Protein AF-A0A2I4DD42-F1 (afdb_monomer)

Structure (mmCIF, N/CA/C/O backbone):
data_AF-A0A2I4DD42-F1
#
_entry.id   AF-A0A2I4DD42-F1
#
loop_
_atom_site.group_PDB
_atom_site.id
_atom_site.type_symbol
_atom_site.label_atom_id
_atom_site.label_alt_id
_atom_site.label_comp_id
_atom_site.label_asym_id
_atom_site.label_entity_id
_atom_site.label_seq_id
_atom_site.pdbx_PDB_ins_code
_atom_site.Cartn_x
_atom_site.Cartn_y
_atom_site.Cartn_z
_atom_site.occupancy
_atom_site.B_iso_or_equiv
_atom_site.auth_seq_id
_atom_site.auth_comp_id
_atom_site.auth_asym_id
_atom_site.auth_atom_id
_atom_site.pdbx_PDB_model_num
ATOM 1 N N . MET A 1 1 ? 3.987 14.603 31.892 1.00 34.50 1 MET A N 1
ATOM 2 C CA . MET A 1 1 ? 4.461 14.359 30.517 1.00 34.50 1 MET A CA 1
ATOM 3 C C . MET A 1 1 ? 4.322 12.870 30.258 1.00 34.50 1 MET A C 1
ATOM 5 O O . MET A 1 1 ? 4.973 12.094 30.944 1.00 34.50 1 MET A O 1
ATOM 9 N N . GLN A 1 2 ? 3.376 12.454 29.413 1.00 31.69 2 GLN A N 1
ATOM 10 C CA . GLN A 1 2 ? 3.319 11.061 28.961 1.00 31.69 2 GLN A CA 1
ATOM 11 C C . GLN A 1 2 ? 4.451 10.887 27.952 1.00 31.69 2 GLN A C 1
ATOM 13 O O . GLN A 1 2 ? 4.518 11.649 26.992 1.00 31.69 2 GLN A O 1
ATOM 18 N N . ALA A 1 3 ? 5.363 9.953 28.222 1.00 32.38 3 ALA A N 1
ATOM 19 C CA . ALA A 1 3 ? 6.407 9.578 27.280 1.00 32.38 3 ALA A CA 1
ATOM 20 C C . ALA A 1 3 ? 5.757 9.208 25.939 1.00 32.38 3 ALA A C 1
ATOM 22 O O . ALA A 1 3 ? 4.751 8.491 25.930 1.00 32.38 3 ALA A O 1
ATOM 23 N N . ALA A 1 4 ? 6.306 9.716 24.832 1.00 42.94 4 ALA A N 1
ATOM 24 C CA . ALA A 1 4 ? 5.913 9.284 23.500 1.00 42.94 4 ALA A CA 1
ATOM 25 C C . ALA A 1 4 ? 6.034 7.755 23.446 1.00 42.94 4 ALA A C 1
ATOM 27 O O . ALA A 1 4 ? 7.085 7.200 23.775 1.00 42.94 4 ALA A O 1
ATOM 28 N N . GLN A 1 5 ? 4.938 7.065 23.128 1.00 49.44 5 GLN A N 1
ATOM 29 C CA . GLN A 1 5 ? 4.997 5.621 22.942 1.00 49.44 5 GLN A CA 1
ATOM 30 C C . GLN A 1 5 ? 5.920 5.337 21.750 1.00 49.44 5 GLN A C 1
ATOM 32 O O . GLN A 1 5 ? 5.775 6.007 20.725 1.00 49.44 5 GLN A O 1
ATOM 37 N N . PRO A 1 6 ? 6.867 4.389 21.868 1.00 57.84 6 PRO A N 1
ATOM 38 C CA . PRO A 1 6 ? 7.714 4.018 20.745 1.00 57.84 6 PRO A CA 1
ATOM 39 C C . PRO A 1 6 ? 6.830 3.561 19.579 1.00 57.84 6 PRO A C 1
ATOM 41 O O . PRO A 1 6 ? 5.884 2.795 19.774 1.00 57.84 6 PRO A O 1
ATOM 44 N N . GLN A 1 7 ? 7.116 4.075 18.382 1.00 69.56 7 GLN A N 1
ATOM 45 C CA . GLN A 1 7 ? 6.409 3.702 17.161 1.00 69.56 7 GLN A CA 1
ATOM 46 C C . GLN A 1 7 ? 6.523 2.188 16.950 1.00 69.56 7 GLN A C 1
ATOM 48 O O . GLN A 1 7 ? 7.600 1.612 17.103 1.00 69.56 7 GLN A O 1
ATOM 53 N N . TYR A 1 8 ? 5.404 1.534 16.631 1.00 81.62 8 TYR A N 1
ATOM 54 C CA . TYR A 1 8 ? 5.385 0.092 16.413 1.00 81.62 8 TYR A CA 1
ATOM 55 C C . TYR A 1 8 ? 6.220 -0.266 15.179 1.00 81.62 8 TYR A C 1
ATOM 57 O O . TYR A 1 8 ? 5.888 0.128 14.060 1.00 81.62 8 TYR A O 1
ATOM 65 N N . ASP A 1 9 ? 7.287 -1.031 15.390 1.00 84.38 9 ASP A N 1
ATOM 66 C CA . ASP A 1 9 ? 8.130 -1.541 14.314 1.00 84.38 9 ASP A CA 1
ATOM 67 C C . ASP A 1 9 ? 7.584 -2.884 13.807 1.00 84.38 9 ASP A C 1
ATOM 69 O O . ASP A 1 9 ? 7.625 -3.902 14.507 1.00 84.38 9 ASP A O 1
ATOM 73 N N . PHE A 1 10 ? 7.058 -2.873 12.581 1.00 83.31 10 PHE A N 1
ATOM 74 C CA . PHE A 1 10 ? 6.518 -4.050 11.895 1.00 83.31 10 PHE A CA 1
ATOM 75 C C . PHE A 1 10 ? 7.605 -5.056 11.491 1.00 83.31 10 PHE A C 1
ATOM 77 O O . PHE A 1 10 ? 7.299 -6.237 11.309 1.00 83.31 10 PHE A O 1
ATOM 84 N N . PHE A 1 11 ? 8.854 -4.602 11.365 1.00 81.44 11 PHE A N 1
ATOM 85 C CA . PHE A 1 11 ? 9.976 -5.370 10.825 1.00 81.44 11 PHE A CA 1
ATOM 86 C C . PHE A 1 11 ? 10.975 -5.821 11.899 1.00 81.44 11 PHE A C 1
ATOM 88 O O . PHE A 1 11 ? 11.936 -6.519 11.576 1.00 81.44 11 PHE A O 1
ATOM 95 N N . SER A 1 12 ? 10.725 -5.494 13.172 1.00 83.94 12 SER A N 1
ATOM 96 C CA . SER A 1 12 ? 11.516 -5.985 14.304 1.00 83.94 12 SER A CA 1
ATOM 97 C C . SER A 1 12 ? 11.498 -7.515 14.381 1.00 83.94 12 SER A C 1
ATOM 99 O O . SER A 1 12 ? 10.511 -8.149 14.004 1.00 83.94 12 SER A O 1
ATOM 101 N N . GLU A 1 13 ? 12.552 -8.139 14.920 1.00 78.25 13 GLU A N 1
ATOM 102 C CA . GLU A 1 13 ? 12.634 -9.610 15.007 1.00 78.25 13 GLU A CA 1
ATOM 103 C C . GLU A 1 13 ? 11.436 -10.245 15.742 1.00 78.25 13 GLU A C 1
ATOM 105 O O . GLU A 1 13 ? 11.005 -11.346 15.394 1.00 78.25 13 GLU A O 1
ATOM 110 N N . GLU A 1 14 ? 10.858 -9.537 16.718 1.00 79.50 14 GLU A N 1
ATOM 111 C CA . GLU A 1 14 ? 9.694 -9.991 17.485 1.00 79.50 14 GLU A CA 1
ATOM 112 C C . GLU A 1 14 ? 8.386 -9.922 16.674 1.00 79.50 14 GLU A C 1
ATOM 114 O O . GLU A 1 14 ? 7.560 -10.840 16.728 1.00 79.50 14 GLU A O 1
ATOM 119 N N . ASN A 1 15 ? 8.185 -8.850 15.901 1.00 85.31 15 ASN A N 1
ATOM 120 C CA . ASN A 1 15 ? 6.941 -8.613 15.160 1.00 85.31 15 ASN A CA 1
ATOM 121 C C . ASN A 1 15 ? 6.960 -9.202 13.749 1.00 85.31 15 ASN A C 1
ATOM 123 O O . ASN A 1 15 ? 5.907 -9.531 13.197 1.00 85.31 15 ASN A O 1
ATOM 127 N N . HIS A 1 16 ? 8.146 -9.421 13.192 1.00 79.56 16 HIS A N 1
ATOM 128 C CA . HIS A 1 16 ? 8.354 -9.970 11.862 1.00 79.56 16 HIS A CA 1
ATOM 129 C C . HIS A 1 16 ? 7.647 -11.324 11.675 1.00 79.56 16 HIS A C 1
ATOM 131 O O . HIS A 1 16 ? 7.077 -11.587 10.617 1.00 79.56 16 HIS A O 1
ATOM 137 N N . GLY A 1 17 ? 7.589 -12.167 12.714 1.00 84.62 17 GLY A N 1
ATOM 138 C CA . GLY A 1 17 ? 6.852 -13.438 12.675 1.00 84.62 17 GLY A CA 1
ATOM 139 C C . GLY A 1 17 ? 5.324 -13.301 12.566 1.00 84.62 17 GLY A C 1
ATOM 140 O O . GLY A 1 17 ? 4.660 -14.248 12.149 1.00 84.62 17 GLY A O 1
ATOM 141 N N . LYS A 1 18 ? 4.758 -12.142 12.929 1.00 90.62 18 LYS A N 1
ATOM 142 C CA . LYS A 1 18 ? 3.311 -11.866 12.874 1.00 90.62 18 LYS A CA 1
ATOM 143 C C . LYS A 1 18 ? 2.888 -11.289 11.523 1.00 90.62 18 LYS A C 1
ATOM 145 O O . LYS A 1 18 ? 1.801 -11.610 11.043 1.00 90.62 18 LYS A O 1
ATOM 150 N N . TRP A 1 19 ? 3.734 -10.445 10.932 1.00 92.19 19 TRP A N 1
ATOM 151 C CA . TRP A 1 19 ? 3.393 -9.658 9.743 1.00 92.19 19 TRP A CA 1
ATOM 152 C C . TRP A 1 19 ? 3.942 -10.222 8.435 1.00 92.19 19 TRP A C 1
ATOM 154 O O . TRP A 1 19 ? 3.268 -10.107 7.412 1.00 92.19 19 TRP A O 1
ATOM 164 N N . ARG A 1 20 ? 5.117 -10.865 8.443 1.00 90.94 20 ARG A N 1
ATOM 165 C CA . ARG A 1 20 ? 5.734 -11.359 7.208 1.00 90.94 20 ARG A CA 1
ATOM 166 C C . ARG A 1 20 ? 4.885 -12.441 6.549 1.00 90.94 20 ARG A C 1
ATOM 168 O O . ARG A 1 20 ? 4.605 -13.486 7.135 1.00 90.94 20 ARG A O 1
ATOM 175 N N . GLY A 1 21 ? 4.535 -12.214 5.290 1.00 92.94 21 GLY A N 1
ATOM 176 C CA . GLY A 1 21 ? 3.699 -13.091 4.481 1.00 92.94 21 GLY A CA 1
ATOM 177 C C . GLY A 1 21 ? 2.231 -13.126 4.908 1.00 92.94 21 GLY A C 1
ATOM 178 O O . GLY A 1 21 ? 1.489 -13.983 4.420 1.00 92.94 21 GLY A O 1
ATOM 179 N N . LEU A 1 22 ? 1.791 -12.247 5.815 1.00 95.88 22 LEU A N 1
ATOM 180 C CA . LEU A 1 22 ? 0.403 -12.189 6.266 1.00 95.88 22 LEU A CA 1
ATOM 181 C C . LEU A 1 22 ? -0.538 -11.759 5.133 1.00 95.88 22 LEU A C 1
ATOM 183 O O . LEU A 1 22 ? -1.628 -12.322 4.981 1.00 95.88 22 LEU A O 1
ATOM 187 N N . LEU A 1 23 ? -0.122 -10.761 4.353 1.00 97.00 23 LEU A N 1
ATOM 188 C CA . LEU A 1 23 ? -0.904 -10.154 3.281 1.00 97.00 23 LEU A CA 1
ATOM 189 C C . LEU A 1 23 ? -0.670 -10.858 1.946 1.00 97.00 23 LEU A C 1
ATOM 191 O O . LEU A 1 23 ? -1.598 -10.914 1.142 1.00 97.00 23 LEU A O 1
ATOM 195 N N . VAL A 1 24 ? 0.504 -11.463 1.728 1.00 96.88 24 VAL A N 1
ATOM 196 C CA . VAL A 1 24 ? 0.893 -12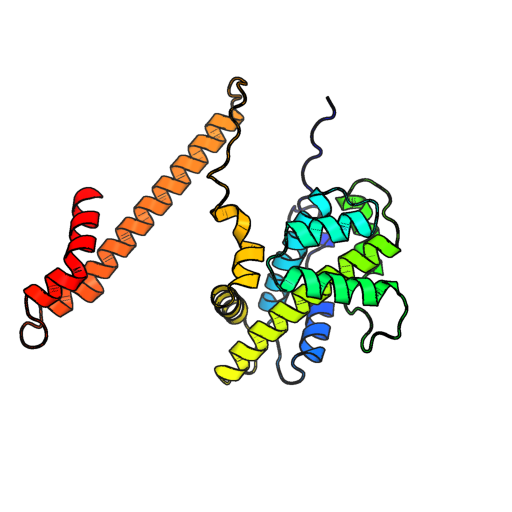.110 0.455 1.00 96.88 24 VAL A CA 1
ATOM 197 C C . VAL A 1 24 ? -0.199 -13.019 -0.151 1.00 96.88 24 VAL A C 1
ATOM 199 O O . VAL A 1 24 ? -0.555 -12.797 -1.310 1.00 96.88 24 VAL A O 1
ATOM 202 N N . PRO A 1 25 ? -0.825 -13.970 0.580 1.00 96.62 25 PRO A N 1
ATOM 203 C CA . PRO A 1 25 ? -1.880 -14.820 0.009 1.00 96.62 25 PRO A CA 1
ATOM 204 C C . PRO A 1 25 ? -3.133 -14.047 -0.425 1.00 96.62 25 PRO A C 1
ATOM 206 O O . PRO A 1 25 ? -3.899 -14.499 -1.274 1.00 96.62 25 PRO A O 1
ATOM 209 N N . SER A 1 26 ? -3.382 -12.897 0.196 1.00 96.81 26 SER A N 1
ATOM 210 C CA . SER A 1 26 ? -4.520 -12.032 -0.113 1.00 96.81 26 SER A CA 1
ATOM 211 C C . SER A 1 26 ? -4.194 -11.100 -1.275 1.00 96.81 26 SER A C 1
ATOM 213 O O . SER A 1 26 ? -5.030 -10.930 -2.156 1.00 96.81 26 SER A O 1
ATOM 215 N N . LEU A 1 27 ? -2.962 -10.589 -1.344 1.00 97.44 27 LEU A N 1
ATOM 216 C CA . LEU A 1 27 ? -2.451 -9.820 -2.480 1.00 97.44 27 LEU A CA 1
ATOM 217 C C . LEU A 1 27 ? -2.486 -10.638 -3.776 1.00 97.44 27 LEU A C 1
ATOM 219 O O . LEU A 1 27 ? -2.866 -10.118 -4.820 1.00 97.44 27 LEU A O 1
ATOM 223 N N . GLU A 1 28 ? -2.201 -11.940 -3.713 1.00 96.44 28 GLU A N 1
ATOM 224 C CA . GLU A 1 28 ? -2.358 -12.837 -4.864 1.00 96.44 28 GLU A CA 1
ATOM 225 C C . GLU A 1 28 ? -3.826 -12.955 -5.316 1.00 96.44 28 GLU A C 1
ATOM 227 O O . GLU A 1 28 ? -4.127 -12.968 -6.513 1.00 96.44 28 GLU A O 1
ATOM 232 N N . LYS A 1 29 ? -4.784 -12.977 -4.379 1.00 95.50 29 LYS A N 1
ATOM 233 C CA . LYS A 1 29 ? -6.216 -12.932 -4.723 1.00 95.50 29 LYS A CA 1
ATOM 234 C C . LYS A 1 29 ? -6.600 -11.596 -5.347 1.00 95.50 29 LYS A C 1
ATOM 236 O O . LYS A 1 29 ? -7.337 -11.598 -6.329 1.00 95.50 29 LYS A O 1
ATOM 241 N N . VAL A 1 30 ? -6.113 -10.480 -4.802 1.00 95.81 30 VAL A N 1
ATOM 242 C CA . VAL A 1 30 ? -6.357 -9.137 -5.351 1.00 95.81 30 VAL A CA 1
ATOM 243 C C . VAL A 1 30 ? -5.800 -9.044 -6.772 1.00 95.81 30 VAL A C 1
ATOM 245 O O . VAL A 1 30 ? -6.518 -8.612 -7.672 1.00 95.81 30 VAL A O 1
ATOM 248 N N . LEU A 1 31 ? -4.587 -9.551 -7.013 1.00 95.81 31 LEU A N 1
ATOM 249 C CA . LEU A 1 31 ? -3.991 -9.618 -8.347 1.00 95.81 31 LEU A CA 1
ATOM 250 C C . LEU A 1 31 ? -4.891 -10.375 -9.324 1.00 95.81 31 LEU A C 1
ATOM 252 O O . LEU A 1 31 ? -5.179 -9.873 -10.406 1.00 95.81 31 LEU A O 1
ATOM 256 N N . ASN A 1 32 ? -5.389 -11.547 -8.932 1.00 94.25 32 ASN A N 1
ATOM 257 C CA . ASN A 1 32 ? -6.287 -12.333 -9.776 1.00 94.25 32 ASN A CA 1
ATOM 258 C C . ASN A 1 32 ? -7.612 -11.611 -10.082 1.00 94.25 32 ASN A C 1
ATOM 260 O O . ASN A 1 32 ? -8.206 -11.854 -11.131 1.00 94.25 32 ASN A O 1
ATOM 264 N N . GLN A 1 33 ? -8.076 -10.711 -9.207 1.00 92.56 33 GLN A N 1
ATOM 265 C CA . GLN A 1 33 ? -9.266 -9.893 -9.463 1.00 92.56 33 GLN A CA 1
ATOM 266 C C . GLN A 1 33 ? -9.002 -8.782 -10.489 1.00 92.56 33 GLN A C 1
ATOM 268 O O . GLN A 1 33 ? -9.863 -8.525 -11.332 1.00 92.56 33 GLN A O 1
ATOM 273 N N . VAL A 1 34 ? -7.835 -8.128 -10.440 1.00 93.81 34 VAL A N 1
ATOM 274 C CA . VAL A 1 34 ? -7.496 -7.017 -11.354 1.00 93.81 34 VAL A CA 1
ATOM 275 C C . VAL A 1 34 ? -6.899 -7.498 -12.682 1.00 93.81 34 VAL A C 1
ATOM 277 O O . VAL A 1 34 ? -7.186 -6.943 -13.745 1.00 93.81 34 VAL A O 1
ATOM 280 N N . HIS A 1 35 ? -6.116 -8.576 -12.652 1.00 93.88 35 HIS A N 1
ATOM 281 C CA . HIS A 1 35 ? -5.404 -9.141 -13.793 1.00 93.88 35 HIS A CA 1
ATOM 282 C C . HIS A 1 35 ? -5.391 -10.684 -13.7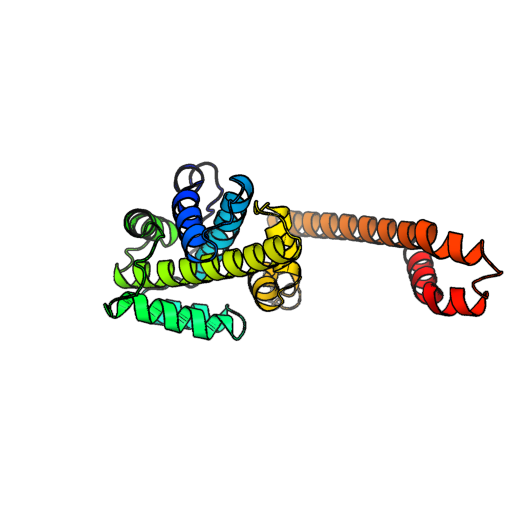63 1.00 93.88 35 HIS A C 1
ATOM 284 O O . HIS A 1 35 ? -4.355 -11.281 -13.483 1.00 93.88 35 HIS A O 1
ATOM 290 N N . PRO A 1 36 ? -6.482 -11.357 -14.187 1.00 92.88 36 PRO A N 1
ATOM 291 C CA . PRO A 1 36 ? -6.618 -12.822 -14.102 1.00 92.88 36 PRO A CA 1
ATOM 292 C C . PRO A 1 36 ? -5.570 -13.653 -14.866 1.00 92.88 36 PRO A C 1
ATOM 294 O O . PRO A 1 36 ? -5.425 -14.844 -14.623 1.00 92.88 36 PRO A O 1
ATOM 297 N N . ASN A 1 37 ? -4.880 -13.040 -15.833 1.00 91.75 37 ASN A N 1
ATOM 298 C CA . ASN A 1 37 ? -3.916 -13.710 -16.715 1.00 91.75 37 ASN A CA 1
ATOM 299 C C . ASN A 1 37 ? -2.455 -13.401 -16.360 1.00 91.75 37 ASN A C 1
ATOM 301 O O . ASN A 1 37 ? -1.564 -13.818 -17.095 1.00 91.75 37 ASN A O 1
ATOM 305 N N . LEU A 1 38 ? -2.214 -12.610 -15.312 1.00 93.50 38 LEU A N 1
ATOM 306 C CA . LEU A 1 38 ? -0.867 -12.306 -14.844 1.00 93.50 38 LEU A CA 1
ATOM 307 C C . LEU A 1 38 ? -0.557 -13.145 -13.615 1.00 93.50 38 LEU A C 1
ATOM 309 O O . LEU A 1 38 ? -1.433 -13.414 -12.796 1.00 93.50 38 LEU A O 1
ATOM 313 N N . LYS A 1 39 ? 0.707 -13.522 -13.479 1.00 94.19 39 LYS A N 1
ATOM 314 C CA . LYS A 1 39 ? 1.247 -14.065 -12.235 1.00 94.19 39 LYS A CA 1
ATOM 315 C C . LYS A 1 39 ? 2.166 -13.029 -11.606 1.00 94.19 39 LYS A C 1
ATOM 317 O O . LYS A 1 39 ? 2.560 -12.066 -12.257 1.00 94.19 39 LYS A O 1
ATOM 322 N N . SER A 1 40 ? 2.495 -13.210 -10.336 1.00 94.50 40 SER A N 1
ATOM 323 C CA . SER A 1 40 ? 3.444 -12.353 -9.632 1.00 94.50 40 SER A CA 1
ATOM 324 C C . SER A 1 40 ? 4.493 -13.201 -8.939 1.00 94.50 40 SER A C 1
ATOM 326 O O . SER A 1 40 ? 4.203 -14.298 -8.457 1.00 94.50 40 SER A O 1
ATOM 328 N N . GLN A 1 41 ? 5.720 -12.697 -8.910 1.00 95.31 41 GLN A N 1
ATOM 329 C CA . GLN A 1 41 ? 6.783 -13.293 -8.121 1.00 95.31 41 GLN A CA 1
ATOM 330 C C . GLN A 1 41 ? 6.507 -13.090 -6.630 1.00 95.31 41 GLN A C 1
ATOM 332 O O . GLN A 1 41 ? 5.972 -12.068 -6.203 1.00 95.31 41 GLN A O 1
ATOM 337 N N . GLN A 1 42 ? 6.927 -14.052 -5.810 1.00 95.19 42 GLN A N 1
ATOM 338 C CA . GLN A 1 42 ? 6.726 -13.965 -4.365 1.00 95.19 42 GLN A CA 1
ATOM 339 C C . GLN A 1 42 ? 7.398 -12.723 -3.760 1.00 95.19 42 GLN A C 1
ATOM 341 O O . GLN A 1 42 ? 6.800 -12.060 -2.919 1.00 95.19 42 GLN A O 1
ATOM 346 N N . GLU A 1 43 ? 8.600 -12.377 -4.228 1.00 95.88 43 GLU A N 1
ATOM 347 C CA . GLU A 1 43 ? 9.322 -11.169 -3.809 1.00 95.88 43 GLU A CA 1
ATOM 348 C C . GLU A 1 43 ? 8.547 -9.884 -4.147 1.00 95.88 43 GLU A C 1
ATOM 350 O O . GLU A 1 43 ? 8.527 -8.941 -3.363 1.00 95.88 43 GLU A O 1
ATOM 355 N N . ALA A 1 44 ? 7.852 -9.857 -5.286 1.00 96.50 44 ALA A N 1
ATOM 356 C CA . ALA A 1 44 ? 7.048 -8.714 -5.705 1.00 96.50 44 ALA A CA 1
ATOM 357 C C . ALA A 1 44 ? 5.849 -8.502 -4.764 1.00 96.50 44 ALA A C 1
ATOM 359 O O . ALA A 1 44 ? 5.571 -7.380 -4.348 1.00 96.50 44 ALA A O 1
ATOM 360 N N . LEU A 1 45 ? 5.169 -9.585 -4.367 1.00 97.56 45 LEU A N 1
ATOM 361 C CA . LEU A 1 45 ? 4.073 -9.514 -3.394 1.00 97.56 45 LEU A CA 1
ATOM 362 C C . LEU A 1 45 ? 4.562 -9.166 -1.981 1.00 97.56 45 LEU A C 1
ATOM 364 O O . LEU A 1 45 ? 3.854 -8.468 -1.262 1.00 97.56 45 LEU A O 1
ATOM 368 N N . GLN A 1 46 ? 5.753 -9.627 -1.588 1.00 96.56 46 GLN A N 1
ATOM 369 C CA . GLN A 1 46 ? 6.384 -9.237 -0.320 1.00 96.56 46 GLN A CA 1
ATOM 370 C C . GLN A 1 46 ? 6.725 -7.746 -0.301 1.00 96.56 46 GLN A C 1
ATOM 372 O O . GLN A 1 46 ? 6.453 -7.074 0.684 1.00 96.56 46 GLN A O 1
ATOM 377 N N . TYR A 1 47 ? 7.228 -7.207 -1.410 1.00 96.38 47 TYR A N 1
ATOM 378 C CA . TYR A 1 47 ? 7.482 -5.775 -1.522 1.00 96.38 47 TYR A CA 1
ATOM 379 C C . TYR A 1 47 ? 6.194 -4.941 -1.403 1.00 96.38 47 TYR A C 1
ATOM 381 O O . TYR A 1 47 ? 6.172 -3.935 -0.703 1.00 96.38 47 TYR A O 1
ATOM 389 N N . ILE A 1 48 ? 5.085 -5.381 -2.012 1.00 97.44 48 ILE A N 1
ATOM 390 C CA . ILE A 1 48 ? 3.784 -4.716 -1.811 1.00 97.44 48 ILE A CA 1
ATOM 391 C C . ILE A 1 48 ? 3.341 -4.827 -0.350 1.00 97.44 48 ILE A C 1
ATOM 393 O O . ILE A 1 48 ? 2.841 -3.857 0.205 1.00 97.44 48 ILE A O 1
ATOM 397 N N . GLU A 1 49 ? 3.525 -5.980 0.294 1.00 96.81 49 GLU A N 1
ATOM 398 C CA . GLU A 1 49 ? 3.226 -6.132 1.720 1.00 96.81 49 GLU A CA 1
ATOM 399 C C . GLU A 1 49 ? 4.001 -5.119 2.575 1.00 96.81 49 GLU A C 1
ATOM 401 O O . GLU A 1 49 ? 3.384 -4.470 3.415 1.00 96.81 49 GLU A O 1
ATOM 406 N N . GLU A 1 50 ? 5.295 -4.914 2.323 1.00 95.06 50 GLU A N 1
ATOM 407 C CA . GLU A 1 50 ? 6.109 -3.903 3.015 1.00 95.06 50 GLU A CA 1
ATOM 408 C C . GLU A 1 50 ? 5.511 -2.492 2.873 1.00 95.06 50 GLU A C 1
ATOM 410 O O . GLU A 1 50 ? 5.299 -1.813 3.880 1.00 95.06 50 GLU A O 1
ATOM 415 N N . LEU A 1 51 ? 5.142 -2.088 1.651 1.00 95.31 51 LEU A N 1
ATOM 416 C CA . LEU A 1 51 ? 4.506 -0.790 1.382 1.00 95.31 51 LEU A CA 1
ATOM 417 C C . LEU A 1 51 ? 3.165 -0.644 2.118 1.00 95.31 51 LEU A C 1
ATOM 419 O O . LEU A 1 51 ? 2.879 0.381 2.736 1.00 95.31 51 LEU A O 1
ATOM 423 N N . ILE A 1 52 ? 2.329 -1.682 2.096 1.00 97.19 52 ILE A N 1
ATOM 424 C CA . ILE A 1 52 ? 1.012 -1.657 2.743 1.00 97.19 52 ILE A CA 1
ATOM 425 C C . ILE A 1 52 ? 1.134 -1.640 4.275 1.00 97.19 52 ILE A C 1
ATOM 427 O O . ILE A 1 52 ? 0.316 -1.009 4.947 1.00 97.19 52 ILE A O 1
ATOM 431 N N . LEU A 1 53 ? 2.158 -2.278 4.846 1.00 94.62 53 LEU A N 1
ATOM 432 C CA . LEU A 1 53 ? 2.449 -2.195 6.280 1.00 94.62 53 LEU A CA 1
ATOM 433 C C . LEU A 1 53 ? 2.999 -0.823 6.680 1.00 94.62 53 LEU A C 1
ATOM 435 O O . LEU A 1 53 ? 2.606 -0.301 7.724 1.00 94.62 53 LEU A O 1
ATOM 439 N N . GLN A 1 54 ? 3.828 -0.197 5.841 1.00 92.31 54 GLN A N 1
ATOM 440 C CA . GLN A 1 54 ? 4.242 1.195 6.034 1.00 92.31 54 GLN A CA 1
ATOM 441 C C . GLN A 1 54 ? 3.023 2.125 6.033 1.00 92.31 54 GLN A C 1
ATOM 443 O O . GLN A 1 54 ? 2.862 2.930 6.948 1.00 92.31 54 GLN A O 1
ATOM 448 N N . LEU A 1 55 ? 2.098 1.942 5.088 1.00 94.50 55 LEU A N 1
ATOM 449 C CA . LEU A 1 55 ? 0.848 2.695 5.059 1.00 94.50 55 LEU A CA 1
ATOM 450 C C . LEU A 1 55 ? 0.006 2.481 6.325 1.00 94.50 55 LEU A C 1
ATOM 452 O O . LEU A 1 55 ? -0.535 3.433 6.890 1.00 94.50 55 LEU A O 1
ATOM 456 N N . LEU A 1 56 ? -0.095 1.236 6.799 1.00 95.12 56 LEU A N 1
ATOM 457 C CA . LEU A 1 56 ? -0.778 0.929 8.052 1.00 95.12 56 LEU A CA 1
ATOM 458 C C . LEU A 1 56 ? -0.126 1.653 9.241 1.00 95.12 56 LEU A C 1
ATOM 460 O O . LEU A 1 56 ? -0.844 2.197 10.080 1.00 95.12 56 LEU A O 1
ATOM 464 N N . SER A 1 57 ? 1.207 1.704 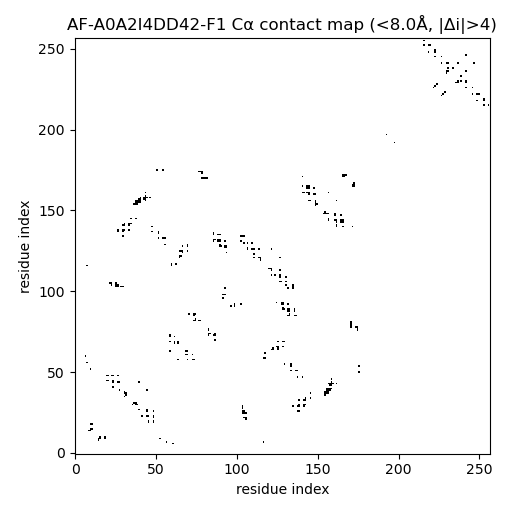9.294 1.00 91.50 57 SER A N 1
ATOM 465 C CA . SER A 1 57 ? 1.954 2.487 10.287 1.00 91.50 57 SER A CA 1
ATOM 466 C C . SER A 1 57 ? 1.524 3.957 10.263 1.00 91.50 57 SER A C 1
ATOM 468 O O . SER A 1 57 ? 1.103 4.494 11.291 1.00 91.50 57 SER A O 1
ATOM 470 N N . THR A 1 58 ? 1.504 4.576 9.079 1.00 90.19 58 THR A N 1
ATOM 471 C CA . THR A 1 58 ? 1.088 5.974 8.875 1.00 90.19 58 THR A CA 1
ATOM 472 C C . THR A 1 58 ? -0.345 6.239 9.336 1.00 90.19 58 THR A C 1
ATOM 474 O O . THR A 1 58 ? -0.622 7.287 9.930 1.00 90.19 58 THR A O 1
ATOM 477 N N . LEU A 1 59 ? -1.273 5.304 9.106 1.00 93.25 59 LEU A N 1
ATOM 478 C CA . LEU A 1 59 ? -2.649 5.414 9.602 1.00 93.25 59 LEU A CA 1
ATOM 479 C C . LEU A 1 59 ? -2.718 5.274 11.132 1.00 93.25 59 LEU A C 1
ATOM 481 O O . LEU A 1 59 ? -3.438 6.026 11.789 1.00 93.25 59 LEU A O 1
ATOM 485 N N . CYS A 1 60 ? -1.951 4.348 11.712 1.00 92.94 60 CYS A N 1
ATOM 486 C CA . CYS A 1 60 ? -1.932 4.082 13.152 1.00 92.94 60 CYS A CA 1
ATOM 487 C C . CYS A 1 60 ? -1.294 5.207 13.981 1.00 92.94 60 CYS A C 1
ATOM 489 O O . CYS A 1 60 ? -1.698 5.408 15.127 1.00 92.94 60 CYS A O 1
ATOM 491 N N . GLN A 1 61 ? -0.357 5.975 13.415 1.00 89.00 61 GLN A N 1
ATOM 492 C CA . GLN A 1 61 ? 0.260 7.133 14.084 1.00 89.00 61 GLN A CA 1
ATOM 493 C C . GLN A 1 61 ? -0.770 8.170 14.563 1.00 89.00 61 GLN A C 1
ATOM 495 O O . GLN A 1 61 ? -0.563 8.814 15.588 1.00 89.00 61 GLN A O 1
ATOM 500 N N . ALA A 1 62 ? -1.907 8.300 13.870 1.00 88.38 62 ALA A N 1
ATOM 501 C CA . ALA A 1 62 ? -2.989 9.204 14.263 1.00 88.38 62 ALA A CA 1
ATOM 502 C C . ALA A 1 62 ? -3.818 8.700 15.462 1.00 88.38 62 ALA A C 1
ATOM 504 O O . ALA A 1 62 ? -4.737 9.387 15.900 1.00 88.38 62 ALA A O 1
ATOM 505 N N . GLN A 1 63 ? -3.518 7.503 15.980 1.00 91.38 63 GLN A N 1
ATOM 506 C CA . GLN A 1 63 ? -4.268 6.819 17.036 1.00 91.38 63 GLN A CA 1
ATOM 507 C C . GLN A 1 63 ? -5.797 6.825 16.799 1.00 91.38 63 GLN A C 1
ATOM 509 O O . GLN A 1 63 ? -6.550 7.273 17.671 1.00 91.38 63 GLN A O 1
ATOM 514 N N . PRO A 1 64 ? -6.276 6.303 15.652 1.00 93.44 64 PRO A N 1
ATOM 515 C CA . PRO A 1 64 ? -7.685 6.382 15.281 1.00 93.44 64 PRO A CA 1
ATOM 516 C C . PRO A 1 64 ? -8.587 5.552 16.204 1.00 93.44 64 PRO A C 1
ATOM 518 O O . PRO A 1 64 ? -8.425 4.338 16.341 1.00 93.44 64 PRO A O 1
ATOM 521 N N . ARG A 1 65 ? -9.603 6.186 16.799 1.00 93.81 65 ARG A N 1
ATOM 522 C CA . ARG A 1 65 ? -10.584 5.512 17.669 1.00 93.81 65 ARG A CA 1
ATOM 523 C C . ARG A 1 65 ? -11.925 5.283 16.989 1.00 93.81 65 ARG A C 1
ATOM 525 O O . ARG A 1 65 ? -12.686 4.415 17.413 1.00 93.81 65 ARG A O 1
ATOM 532 N N . THR A 1 66 ? -12.214 6.054 15.951 1.00 96.62 66 THR A N 1
ATOM 533 C CA . THR A 1 66 ? -13.462 6.026 15.194 1.00 96.62 66 THR A CA 1
ATOM 534 C C . THR A 1 66 ? -13.189 5.909 13.697 1.00 96.62 66 THR A C 1
ATOM 536 O O . THR A 1 66 ? -12.071 6.123 13.235 1.00 96.62 66 THR A O 1
ATOM 539 N N . VAL A 1 67 ? -14.223 5.567 12.922 1.00 96.81 67 VAL A N 1
ATOM 540 C CA . VAL A 1 67 ? -14.130 5.541 11.451 1.00 96.81 67 VAL A CA 1
ATOM 541 C C . VAL A 1 67 ? -13.786 6.931 10.911 1.00 96.81 67 VAL A C 1
ATOM 543 O O . VAL A 1 67 ? -12.962 7.035 10.009 1.00 96.81 67 VAL A O 1
ATOM 546 N N . GLN A 1 68 ? -14.345 7.983 11.518 1.00 96.44 68 GLN A N 1
ATOM 547 C CA . GLN A 1 68 ? -14.066 9.365 11.133 1.00 96.44 68 GLN A CA 1
ATOM 548 C C . GLN A 1 68 ? -12.589 9.722 11.326 1.00 96.44 68 GLN A C 1
ATOM 550 O O . GLN A 1 68 ? -12.009 10.349 10.4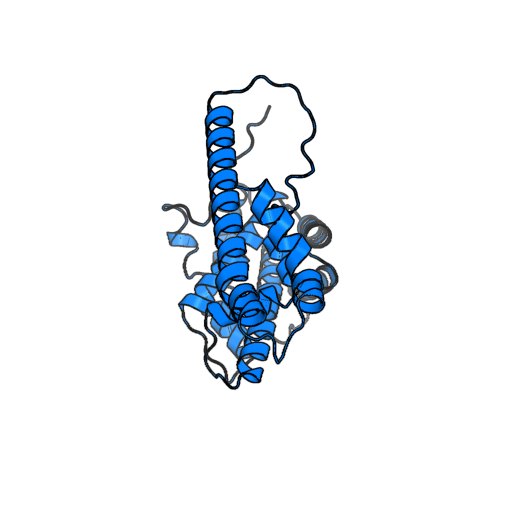52 1.00 96.44 68 GLN A O 1
ATOM 555 N N . ASP A 1 69 ? -11.951 9.266 12.410 1.00 95.94 69 ASP A N 1
ATOM 556 C CA . ASP A 1 69 ? -10.522 9.533 12.630 1.00 95.94 69 ASP A CA 1
ATOM 557 C C . ASP A 1 69 ? -9.656 8.926 11.512 1.00 95.94 69 ASP A C 1
ATOM 559 O O . ASP A 1 69 ? -8.666 9.524 11.088 1.00 95.94 69 ASP A O 1
ATOM 563 N N . VAL A 1 70 ? -10.031 7.738 11.016 1.00 96.81 70 VAL A N 1
ATOM 564 C CA . VAL A 1 70 ? -9.341 7.100 9.884 1.00 96.81 70 VAL A CA 1
ATOM 565 C C . VAL A 1 70 ? -9.616 7.862 8.590 1.00 96.81 70 VAL A C 1
ATOM 567 O O . VAL A 1 70 ? -8.685 8.098 7.828 1.00 96.81 70 VAL A O 1
ATOM 570 N N . GLU A 1 71 ? -10.864 8.258 8.337 1.00 96.06 71 GLU A N 1
ATOM 571 C CA . GLU A 1 71 ? -11.247 9.058 7.167 1.00 96.06 71 GLU A CA 1
ATOM 572 C C . GLU A 1 71 ? -10.480 10.385 7.112 1.00 96.06 71 GLU A C 1
ATOM 574 O O . GLU A 1 71 ? -9.836 10.680 6.106 1.00 96.06 71 GLU A O 1
ATOM 579 N N . ASP A 1 72 ? -10.450 11.124 8.221 1.00 95.56 72 ASP A N 1
ATOM 580 C CA . ASP A 1 72 ? -9.718 12.383 8.356 1.00 95.56 72 ASP A CA 1
ATOM 581 C C . ASP A 1 72 ? -8.212 12.180 8.137 1.00 95.56 72 ASP A C 1
ATOM 583 O O . ASP A 1 72 ? -7.542 13.024 7.533 1.00 95.56 72 ASP A O 1
ATOM 587 N N . ARG A 1 73 ? -7.651 11.063 8.626 1.00 94.88 73 ARG A N 1
ATOM 588 C CA . ARG A 1 73 ? -6.239 10.727 8.406 1.00 94.88 73 ARG A CA 1
ATOM 589 C C . ARG A 1 73 ? -5.965 10.424 6.938 1.00 94.88 73 ARG A C 1
ATOM 591 O O . ARG A 1 73 ? -4.993 10.959 6.408 1.00 94.88 73 ARG A O 1
ATOM 598 N N . VAL A 1 74 ? -6.806 9.625 6.281 1.00 95.44 74 VAL A N 1
ATOM 599 C CA . VAL A 1 74 ? -6.697 9.332 4.841 1.00 95.44 74 VAL A CA 1
ATOM 600 C C . VAL A 1 74 ? -6.767 10.629 4.042 1.00 95.44 74 VAL A C 1
ATOM 602 O O . VAL A 1 74 ? -5.866 10.902 3.260 1.00 95.44 74 VAL A O 1
ATOM 605 N N . GLN A 1 75 ? -7.752 11.487 4.311 1.00 93.94 75 GLN A N 1
ATOM 606 C CA . GLN A 1 75 ? -7.921 12.757 3.605 1.00 93.94 75 GLN A CA 1
ATOM 607 C C . GLN A 1 75 ? -6.714 13.702 3.743 1.00 93.94 75 GLN A C 1
ATOM 609 O O . GLN A 1 75 ? -6.448 14.493 2.843 1.00 93.94 75 GLN A O 1
ATOM 614 N N . LYS A 1 76 ? -5.989 13.643 4.867 1.00 91.94 76 LYS A N 1
ATOM 615 C CA . LYS A 1 76 ? -4.804 14.484 5.112 1.00 91.94 76 LYS A CA 1
ATOM 616 C C . LYS A 1 76 ? -3.500 13.915 4.558 1.00 91.94 76 LYS A C 1
ATOM 618 O O . LYS A 1 76 ? -2.590 14.694 4.315 1.00 91.94 76 LYS A O 1
ATOM 623 N N . SER A 1 77 ? -3.381 12.593 4.442 1.00 89.25 77 SER A N 1
ATOM 624 C CA . SER A 1 77 ? -2.116 11.925 4.081 1.00 89.25 77 SER A CA 1
ATOM 625 C C . SER A 1 77 ? -2.089 11.395 2.650 1.00 89.25 77 SER A C 1
ATOM 627 O O . SER A 1 77 ? -1.018 11.208 2.080 1.00 89.25 77 SER A O 1
ATOM 629 N N . PHE A 1 78 ? -3.254 11.138 2.054 1.00 93.12 78 PHE A N 1
ATOM 630 C CA . PHE A 1 78 ? -3.335 10.542 0.729 1.00 93.12 78 PHE A CA 1
ATOM 631 C C . PHE A 1 78 ? -3.437 11.665 -0.310 1.00 93.12 78 PHE A C 1
ATOM 633 O O . PHE A 1 78 ? -4.248 12.579 -0.143 1.00 93.12 78 PHE A O 1
ATOM 640 N N . PRO A 1 79 ? -2.653 11.612 -1.397 1.00 92.25 79 PRO A N 1
ATOM 641 C CA . PRO A 1 79 ? -2.725 12.621 -2.443 1.00 92.25 79 PRO A CA 1
ATOM 642 C C . PRO A 1 79 ? -4.056 12.571 -3.206 1.00 92.25 79 PRO A C 1
ATOM 644 O O . PRO A 1 79 ? -4.756 11.558 -3.264 1.00 92.25 79 PRO A O 1
ATOM 647 N N . HIS A 1 80 ? -4.418 13.681 -3.846 1.00 87.69 80 HIS A N 1
ATOM 648 C CA . HIS A 1 80 ? -5.582 13.706 -4.727 1.00 87.69 80 HIS A CA 1
ATOM 649 C C . HIS A 1 80 ? -5.256 13.016 -6.069 1.00 87.69 80 HIS A C 1
ATOM 651 O O . HIS A 1 80 ? -4.210 13.317 -6.643 1.00 87.69 80 HIS A O 1
ATOM 657 N N . PRO A 1 81 ? -6.124 12.149 -6.637 1.00 94.25 81 PRO A N 1
ATOM 658 C CA . PRO A 1 81 ? -7.482 11.810 -6.209 1.00 94.25 81 PRO A CA 1
ATOM 659 C C . PRO A 1 81 ? -7.618 10.545 -5.360 1.00 94.25 81 PRO A C 1
ATOM 661 O O . PRO A 1 81 ? -8.750 10.150 -5.074 1.00 94.25 81 PRO A O 1
ATOM 664 N N . ILE A 1 82 ? -6.517 9.880 -5.002 1.00 94.19 82 ILE A N 1
ATOM 665 C CA . ILE A 1 82 ? -6.575 8.561 -4.366 1.00 94.19 82 ILE A CA 1
ATOM 666 C C . ILE A 1 82 ? -7.261 8.614 -2.992 1.00 94.19 82 ILE A C 1
ATOM 668 O O . ILE A 1 82 ? -7.977 7.677 -2.639 1.00 94.19 82 ILE A O 1
ATOM 672 N N . ASP A 1 83 ? -7.161 9.751 -2.296 1.00 93.56 83 ASP A N 1
ATOM 673 C CA . ASP A 1 83 ? -7.883 10.076 -1.062 1.00 93.56 83 ASP A CA 1
ATOM 674 C C . ASP A 1 83 ? -9.393 9.788 -1.154 1.00 93.56 83 ASP A C 1
ATOM 676 O O . ASP A 1 83 ? -9.943 8.985 -0.395 1.00 93.56 83 ASP A O 1
ATOM 680 N N . LYS A 1 84 ? -10.075 10.392 -2.134 1.00 95.06 84 LYS A N 1
ATOM 681 C CA . LYS A 1 84 ? -11.538 10.311 -2.260 1.00 95.06 84 LYS A CA 1
ATOM 682 C C . LYS A 1 84 ? -12.002 8.912 -2.622 1.00 95.06 84 LYS A C 1
ATOM 684 O O . LYS A 1 84 ? -13.065 8.478 -2.179 1.00 95.06 84 LYS A O 1
ATOM 689 N N . TRP A 1 85 ? -11.232 8.223 -3.458 1.00 94.94 85 TRP A N 1
ATOM 690 C CA . TRP A 1 85 ? -11.596 6.892 -3.927 1.00 94.94 85 TRP A CA 1
ATOM 691 C C . TRP A 1 85 ? -11.384 5.846 -2.835 1.00 94.94 85 TRP A C 1
ATOM 693 O O . TRP A 1 85 ? -12.262 5.005 -2.645 1.00 94.94 85 TRP A O 1
ATOM 703 N N . ALA A 1 86 ? -10.293 5.953 -2.071 1.00 96.00 86 ALA A N 1
ATOM 704 C CA . ALA A 1 86 ? -10.041 5.096 -0.919 1.00 96.00 86 ALA A CA 1
ATOM 705 C C . ALA A 1 86 ? -11.134 5.254 0.151 1.00 96.00 86 ALA A C 1
ATOM 707 O O . ALA A 1 86 ? -11.660 4.254 0.637 1.00 96.00 86 ALA A O 1
ATOM 708 N N . ILE A 1 87 ? -11.540 6.493 0.462 1.00 95.88 87 ILE A N 1
ATOM 709 C CA . ILE A 1 87 ? -12.643 6.773 1.399 1.00 95.88 87 ILE A CA 1
ATOM 710 C C . ILE A 1 87 ? -13.955 6.172 0.888 1.00 95.88 87 ILE A C 1
ATOM 712 O O . ILE A 1 87 ? -14.633 5.442 1.609 1.00 95.88 87 ILE A O 1
ATOM 716 N N . TYR A 1 88 ? -14.308 6.430 -0.374 1.00 93.94 88 TYR A N 1
ATOM 717 C CA . TYR A 1 88 ? -15.543 5.913 -0.965 1.00 93.94 88 TYR A CA 1
ATOM 718 C C . TYR A 1 88 ? -15.614 4.380 -0.922 1.00 93.94 88 TYR A C 1
ATOM 720 O O . TYR A 1 88 ? -16.643 3.802 -0.558 1.00 93.94 88 TYR A O 1
ATOM 728 N N . ASP A 1 89 ? -14.516 3.715 -1.276 1.00 92.62 89 ASP A N 1
ATOM 729 C CA . ASP A 1 89 ? -14.426 2.260 -1.279 1.00 92.62 89 ASP A CA 1
ATOM 730 C C . ASP A 1 89 ? -14.484 1.671 0.146 1.00 92.62 89 ASP A C 1
ATOM 732 O O . ASP A 1 89 ? -15.210 0.698 0.391 1.00 92.62 89 ASP A O 1
ATOM 736 N N . ALA A 1 90 ? -13.816 2.310 1.110 1.00 94.38 90 ALA A N 1
ATOM 737 C CA . ALA A 1 90 ? -13.836 1.912 2.515 1.00 94.38 90 ALA A CA 1
ATOM 738 C C . ALA A 1 90 ? -15.211 2.106 3.177 1.00 94.38 90 ALA A C 1
ATOM 740 O O . ALA A 1 90 ? -15.684 1.214 3.891 1.00 94.38 90 ALA A O 1
ATOM 741 N N . LEU A 1 91 ? -15.914 3.207 2.881 1.00 93.19 91 LEU A N 1
ATOM 742 C CA . LEU A 1 91 ? -17.302 3.421 3.312 1.00 93.19 91 LEU A CA 1
ATOM 743 C C . LEU A 1 91 ? -18.226 2.326 2.755 1.00 93.19 91 LEU A C 1
ATOM 745 O O . LEU A 1 91 ? -19.049 1.755 3.477 1.00 93.19 91 LEU A O 1
ATOM 749 N N . GLY A 1 92 ? -18.034 1.948 1.488 1.00 90.44 92 GLY A N 1
ATOM 750 C CA . GLY A 1 92 ? -18.760 0.842 0.864 1.00 90.44 92 GLY A CA 1
ATOM 751 C C . GLY A 1 92 ? -18.566 -0.505 1.576 1.00 90.44 92 GLY A C 1
ATOM 752 O O . GLY A 1 92 ? -19.485 -1.329 1.585 1.00 90.44 92 GLY A O 1
ATOM 753 N N . ALA A 1 93 ? -17.408 -0.727 2.206 1.00 89.94 93 ALA A N 1
ATOM 754 C CA . ALA A 1 93 ? -17.111 -1.948 2.952 1.00 89.94 93 ALA A CA 1
ATOM 755 C C . ALA A 1 93 ? -17.884 -2.049 4.278 1.00 89.94 93 ALA A C 1
ATOM 757 O O . ALA A 1 93 ? -18.319 -3.140 4.653 1.00 89.94 93 ALA A O 1
ATOM 758 N N . ILE A 1 94 ? -18.090 -0.926 4.974 1.00 89.88 94 ILE A N 1
ATOM 759 C CA . ILE A 1 94 ? -18.777 -0.900 6.276 1.00 89.88 94 ILE A CA 1
ATOM 760 C C . ILE A 1 94 ? -20.305 -0.810 6.155 1.00 89.88 94 ILE A C 1
ATOM 762 O O . ILE A 1 94 ? -21.014 -1.316 7.024 1.00 89.88 94 ILE A O 1
ATOM 766 N N . GLU A 1 95 ? -20.842 -0.242 5.069 1.00 85.38 95 GLU A N 1
ATOM 767 C CA . GLU A 1 95 ? -22.292 -0.052 4.884 1.00 85.38 95 GLU A CA 1
ATOM 768 C C . GLU A 1 95 ? -23.084 -1.351 4.613 1.00 85.38 95 GLU A C 1
ATOM 770 O O . GLU A 1 95 ? -24.297 -1.305 4.403 1.00 85.38 95 GLU A O 1
ATOM 775 N N . LYS A 1 96 ? -22.442 -2.532 4.599 1.00 64.12 96 LYS A N 1
ATOM 776 C CA . LYS A 1 96 ? -23.061 -3.840 4.273 1.00 64.12 96 LYS A CA 1
ATOM 777 C C . LYS A 1 96 ? -23.846 -3.862 2.953 1.00 64.12 96 LYS A C 1
ATOM 779 O O . LYS A 1 96 ? -24.603 -4.804 2.694 1.00 64.12 96 LYS A O 1
ATOM 784 N N . ARG A 1 97 ? -23.661 -2.872 2.073 1.00 56.44 97 ARG A N 1
ATOM 785 C CA . ARG A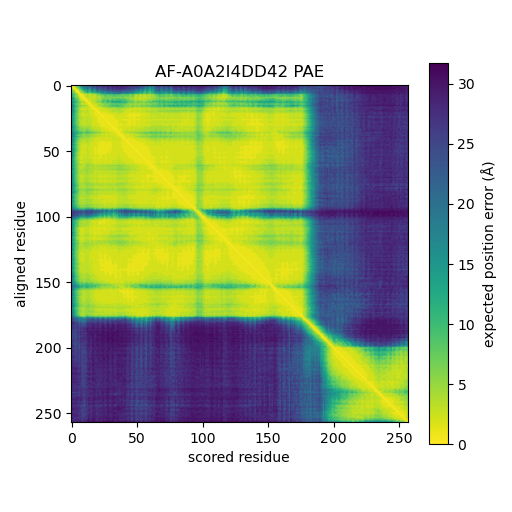 1 97 ? -24.084 -2.994 0.677 1.00 56.44 97 ARG A CA 1
ATOM 786 C C . ARG A 1 97 ? -23.331 -4.189 0.111 1.00 56.44 97 ARG A C 1
ATOM 788 O O . ARG A 1 97 ? -22.163 -4.382 0.433 1.00 56.44 97 ARG A O 1
ATOM 795 N N . LYS A 1 98 ? -24.003 -5.029 -0.682 1.00 55.78 98 LYS A N 1
ATOM 796 C CA . LYS A 1 98 ? -23.383 -6.186 -1.343 1.00 55.78 98 LYS A CA 1
ATOM 797 C C . LYS A 1 98 ? -22.225 -5.695 -2.210 1.00 55.78 98 LYS A C 1
ATOM 799 O O . LYS A 1 98 ? -22.416 -5.356 -3.376 1.00 55.78 98 LYS A O 1
ATOM 804 N N . ARG A 1 99 ? -21.034 -5.623 -1.623 1.00 63.53 99 ARG A N 1
ATOM 805 C CA . ARG A 1 99 ? -19.797 -5.355 -2.333 1.00 63.53 99 ARG A CA 1
ATOM 806 C C . ARG A 1 99 ? -19.661 -6.465 -3.370 1.00 63.53 99 ARG A C 1
ATOM 808 O O . ARG A 1 99 ? -19.905 -7.627 -3.045 1.00 63.53 99 ARG A O 1
ATOM 815 N N . ARG A 1 100 ? -19.359 -6.118 -4.628 1.00 60.81 100 ARG A N 1
ATOM 816 C CA . ARG A 1 100 ? -19.246 -7.134 -5.697 1.00 60.81 100 ARG A CA 1
ATOM 817 C C . ARG A 1 100 ? -18.218 -8.203 -5.321 1.00 60.81 100 ARG A C 1
ATOM 819 O O . ARG A 1 100 ? -18.472 -9.372 -5.585 1.00 60.81 100 ARG A O 1
ATOM 826 N N . ASN A 1 101 ? -17.149 -7.791 -4.637 1.00 67.06 101 ASN A N 1
ATOM 827 C CA . ASN A 1 101 ? -16.127 -8.663 -4.077 1.00 67.06 101 ASN A CA 1
ATOM 828 C C . ASN A 1 101 ? -16.014 -8.411 -2.562 1.00 67.06 101 ASN A C 1
ATOM 830 O O . ASN A 1 101 ? -15.918 -7.249 -2.156 1.00 67.06 101 ASN A O 1
ATOM 834 N N . PRO A 1 102 ? -16.051 -9.459 -1.722 1.00 81.19 102 PRO A N 1
ATOM 835 C CA . PRO A 1 102 ? -15.650 -9.357 -0.322 1.00 81.19 102 PRO A CA 1
ATOM 836 C C . PRO A 1 102 ? -14.190 -8.914 -0.206 1.00 81.19 102 PRO A C 1
ATOM 838 O O . PRO A 1 102 ? -13.399 -9.199 -1.106 1.00 81.19 102 PRO A O 1
ATOM 841 N N . LEU A 1 103 ? -13.848 -8.290 0.923 1.00 88.69 103 LEU A N 1
ATOM 842 C CA . LEU A 1 103 ? -12.459 -7.989 1.271 1.00 88.69 103 LEU A CA 1
ATOM 843 C C . LEU A 1 103 ? -11.618 -9.272 1.214 1.00 88.69 103 LEU A C 1
ATOM 845 O O . LEU A 1 103 ? -11.975 -10.289 1.816 1.00 88.69 103 LEU A O 1
ATOM 849 N N . ALA A 1 104 ? -10.535 -9.229 0.448 1.00 93.31 104 ALA A N 1
ATOM 850 C CA . ALA A 1 104 ? -9.573 -10.310 0.308 1.00 93.31 104 ALA A CA 1
ATOM 851 C C . ALA A 1 104 ? -8.585 -10.368 1.482 1.00 93.31 104 ALA A C 1
ATOM 853 O O . ALA A 1 104 ? -8.174 -11.469 1.857 1.00 93.31 104 ALA A O 1
ATOM 854 N N . LEU A 1 105 ? -8.203 -9.214 2.041 1.00 94.94 105 LEU A N 1
ATOM 855 C CA . LEU A 1 105 ? -7.268 -9.106 3.159 1.00 94.94 105 LEU A CA 1
ATOM 856 C C . LEU A 1 105 ? -7.824 -9.758 4.444 1.00 94.94 105 LEU A C 1
ATOM 858 O O . LEU A 1 105 ? -9.030 -9.713 4.705 1.00 94.94 105 LEU A O 1
ATOM 862 N N . PRO A 1 106 ? -6.965 -10.362 5.292 1.00 94.56 106 PRO A N 1
ATOM 863 C CA . PRO A 1 106 ? -7.405 -11.199 6.403 1.00 94.56 106 PRO A CA 1
ATOM 864 C C . PRO A 1 106 ? -7.780 -10.361 7.635 1.00 94.56 106 PRO A C 1
ATOM 866 O O . PRO A 1 106 ? -7.025 -10.296 8.607 1.00 94.56 106 PRO A O 1
ATOM 869 N N . ILE A 1 107 ? -8.968 -9.750 7.622 1.00 94.19 107 ILE A N 1
ATOM 870 C CA . ILE A 1 107 ? -9.484 -8.894 8.712 1.00 94.19 107 ILE A CA 1
ATOM 871 C C . ILE A 1 107 ? -9.414 -9.604 10.068 1.00 94.19 107 ILE A C 1
ATOM 873 O O . ILE A 1 107 ? -8.986 -9.004 11.049 1.00 94.19 107 ILE A O 1
ATOM 877 N N . ASP A 1 108 ? -9.760 -10.892 10.118 1.00 93.44 108 ASP A N 1
ATOM 878 C CA . ASP A 1 108 ? -9.759 -11.681 11.357 1.00 93.44 108 ASP A CA 1
ATOM 879 C C . ASP A 1 108 ? -8.363 -11.834 11.979 1.00 93.44 108 ASP A C 1
ATOM 881 O O . ASP A 1 108 ? -8.243 -12.051 13.184 1.00 93.44 108 ASP A O 1
ATOM 885 N N . LYS A 1 109 ? -7.302 -11.711 11.171 1.00 95.38 109 LYS A N 1
ATOM 886 C CA . LYS A 1 109 ? -5.909 -11.729 11.638 1.00 95.38 109 LYS A CA 1
ATOM 887 C C . LYS A 1 109 ? -5.383 -10.325 11.920 1.00 95.38 109 LYS A C 1
ATOM 889 O O . LYS A 1 109 ? -4.662 -10.138 12.892 1.00 95.38 109 LYS A O 1
ATOM 894 N N . ILE A 1 110 ? -5.759 -9.344 11.099 1.00 96.00 110 ILE A N 1
ATOM 895 C CA . ILE A 1 110 ? -5.310 -7.955 11.250 1.00 96.00 110 ILE A CA 1
ATOM 896 C C . ILE A 1 110 ? -5.956 -7.305 12.481 1.00 96.00 110 ILE A C 1
ATOM 898 O O . ILE A 1 110 ? -5.271 -6.627 13.237 1.00 96.00 110 ILE A O 1
ATOM 902 N N . HIS A 1 111 ? -7.247 -7.535 12.737 1.00 95.81 111 HIS A N 1
ATOM 903 C CA . HIS A 1 111 ? -7.976 -6.894 13.836 1.00 95.81 111 HIS A CA 1
ATOM 904 C C . HIS A 1 111 ? -7.347 -7.139 15.226 1.00 95.81 111 HIS A C 1
ATOM 906 O O . HIS A 1 111 ? -7.139 -6.165 15.952 1.00 95.81 111 HIS A O 1
ATOM 912 N N . PRO A 1 112 ? -6.977 -8.379 15.613 1.00 95.69 112 PRO A N 1
ATOM 913 C CA . PRO A 1 112 ? -6.228 -8.613 16.847 1.00 95.69 112 PRO A CA 1
ATOM 914 C C . PRO A 1 112 ? -4.870 -7.902 16.883 1.00 95.69 112 PRO A C 1
ATOM 916 O O . PRO A 1 112 ? -4.510 -7.357 17.923 1.00 95.69 112 PRO A O 1
ATOM 919 N N . LEU A 1 113 ? -4.147 -7.858 15.760 1.00 95.06 113 LEU A N 1
ATOM 920 C CA . LEU A 1 113 ? -2.835 -7.212 15.679 1.00 95.06 113 LEU A CA 1
ATOM 921 C C . LEU A 1 113 ? -2.928 -5.687 15.800 1.00 95.06 113 LEU A C 1
ATOM 923 O O . LEU A 1 113 ? -2.073 -5.080 16.435 1.00 95.06 113 LEU A O 1
ATOM 927 N N . LEU A 1 114 ? -3.994 -5.057 15.291 1.00 94.25 114 LEU A N 1
ATOM 928 C CA . LEU A 1 114 ? -4.217 -3.613 15.457 1.00 94.25 114 LEU A CA 1
ATOM 929 C C . LEU A 1 114 ? -4.285 -3.201 16.930 1.00 94.25 114 LEU A C 1
ATOM 931 O O . LEU A 1 114 ? -3.833 -2.116 17.284 1.00 94.25 114 LEU A O 1
ATOM 935 N N . LYS A 1 115 ? -4.800 -4.075 17.803 1.00 92.06 115 LYS A N 1
ATOM 936 C CA . LYS A 1 115 ? -4.797 -3.840 19.253 1.00 92.06 115 LYS A CA 1
ATOM 937 C C . LYS A 1 115 ? -3.376 -3.790 19.822 1.00 92.06 115 LYS A C 1
ATOM 939 O O . LYS A 1 115 ? -3.129 -3.023 20.747 1.00 92.06 115 LYS A O 1
ATOM 944 N N . GLU A 1 116 ? -2.466 -4.610 19.301 1.00 90.81 116 GLU A N 1
ATOM 945 C CA . GLU A 1 116 ? -1.054 -4.611 19.704 1.00 90.81 116 GLU A CA 1
ATOM 946 C C . GLU A 1 116 ? -0.328 -3.375 19.168 1.00 90.81 116 GLU A C 1
ATOM 948 O O . GLU A 1 116 ? 0.395 -2.731 19.920 1.00 90.81 116 GLU A O 1
ATOM 953 N N . VAL A 1 117 ? -0.588 -3.004 17.909 1.00 91.31 117 VAL A N 1
ATOM 954 C CA . VAL A 1 117 ? 0.000 -1.820 17.260 1.00 91.31 117 VAL A CA 1
ATOM 955 C C . VAL A 1 117 ? -0.413 -0.527 17.965 1.00 91.31 117 VAL A C 1
ATOM 957 O O . VAL A 1 117 ? 0.417 0.343 18.201 1.00 91.31 117 VAL A O 1
ATOM 960 N N . LEU A 1 118 ? -1.698 -0.391 18.304 1.00 91.00 118 LEU A N 1
ATOM 961 C CA . LEU A 1 118 ? -2.259 0.839 18.870 1.00 91.00 118 LEU A CA 1
ATOM 962 C C . LEU A 1 118 ? -2.246 0.871 20.406 1.00 91.00 118 LEU A C 1
ATOM 964 O O . LEU A 1 118 ? -2.470 1.921 21.004 1.00 91.00 118 LEU A O 1
ATOM 968 N N . GLY A 1 119 ? -2.038 -0.269 21.067 1.00 91.38 119 GLY A N 1
ATOM 969 C CA . GLY A 1 119 ? -2.037 -0.373 22.530 1.00 91.38 119 GLY A CA 1
ATOM 970 C C . GLY A 1 119 ? -3.416 -0.230 23.194 1.00 91.38 119 GLY A C 1
ATOM 971 O O . GLY A 1 119 ? -3.507 -0.183 24.422 1.00 91.38 119 GLY A O 1
ATOM 972 N N . TYR A 1 120 ? -4.508 -0.180 22.424 1.00 92.88 120 TYR A N 1
ATOM 973 C CA . TYR A 1 120 ? -5.881 -0.11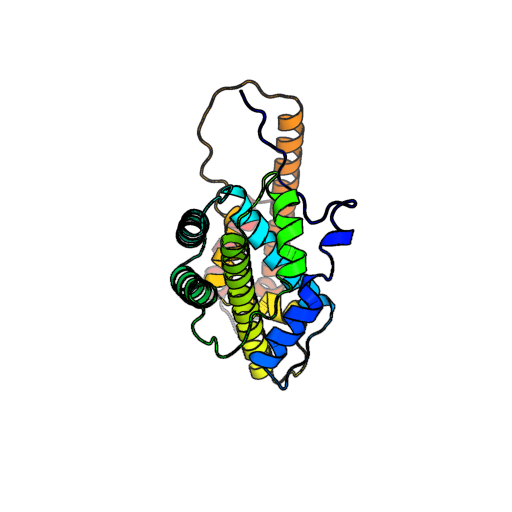7 22.937 1.00 92.88 120 TYR A CA 1
ATOM 974 C C . TYR A 1 120 ? -6.853 -0.962 22.111 1.00 92.88 120 TYR A C 1
ATOM 976 O O . TYR A 1 120 ? -6.561 -1.414 21.007 1.00 92.88 120 TYR A O 1
ATOM 984 N N . LYS A 1 121 ? -8.046 -1.207 22.667 1.00 93.31 121 LYS A N 1
ATOM 985 C CA . LYS A 1 121 ? -9.098 -1.960 21.978 1.00 93.31 121 LYS A CA 1
ATOM 986 C C . LYS A 1 121 ? -9.677 -1.126 20.832 1.00 93.31 121 LYS A C 1
ATOM 988 O O . LYS A 1 121 ? -10.302 -0.100 21.084 1.00 93.31 121 LYS A O 1
ATOM 993 N N . VAL A 1 122 ? -9.516 -1.614 19.608 1.00 94.81 122 VAL A N 1
ATOM 994 C CA . VAL A 1 122 ? -10.089 -1.028 18.390 1.00 94.81 122 VAL A CA 1
ATOM 995 C C . VAL A 1 122 ? -11.472 -1.628 18.141 1.00 94.81 122 VAL A C 1
ATOM 997 O O . VAL A 1 122 ? -11.681 -2.822 18.369 1.00 94.81 122 VAL A O 1
ATOM 1000 N N . ASP A 1 123 ? -12.427 -0.817 17.691 1.00 95.62 123 ASP A N 1
ATOM 1001 C CA . ASP A 1 123 ? -13.730 -1.324 17.259 1.00 95.62 123 ASP A CA 1
ATOM 1002 C C . ASP A 1 123 ? -13.606 -2.130 15.952 1.00 95.62 123 ASP A C 1
ATOM 1004 O O . ASP A 1 123 ? -12.793 -1.817 15.076 1.00 95.62 123 ASP A O 1
ATOM 1008 N N . HIS A 1 124 ? -14.414 -3.182 15.805 1.00 94.94 124 HIS A N 1
ATOM 1009 C CA . HIS A 1 124 ? -14.362 -4.041 14.622 1.00 94.94 124 HIS A CA 1
ATOM 1010 C C . HIS A 1 124 ? -14.647 -3.261 13.331 1.00 94.94 124 HIS A C 1
ATOM 1012 O O . HIS A 1 124 ? -13.976 -3.480 12.325 1.00 94.94 124 HIS A O 1
ATOM 1018 N N . GLN A 1 125 ? -15.582 -2.308 13.357 1.00 95.00 125 GLN A N 1
ATOM 1019 C CA . GLN A 1 125 ? -15.928 -1.498 12.191 1.00 95.00 125 GLN A CA 1
ATOM 1020 C C . GLN A 1 125 ? -14.768 -0.594 11.753 1.00 95.00 125 GLN A C 1
ATOM 1022 O O . GLN A 1 125 ? -14.527 -0.457 10.556 1.00 95.00 125 GLN A O 1
ATOM 1027 N N . VAL A 1 126 ? -14.006 -0.042 12.704 1.00 96.38 126 VAL A N 1
ATOM 1028 C CA . VAL A 1 126 ? -12.789 0.741 12.419 1.00 96.38 126 VAL A CA 1
ATOM 1029 C C . VAL A 1 126 ? -11.739 -0.139 11.743 1.00 96.38 126 VAL A C 1
ATOM 1031 O O . VAL A 1 126 ? -11.140 0.261 10.750 1.00 96.38 126 VAL A O 1
ATOM 1034 N N . SER A 1 127 ? -11.569 -1.376 12.217 1.00 96.69 127 SER A N 1
ATOM 1035 C CA . SER A 1 127 ? -10.634 -2.328 11.601 1.00 96.69 127 SER A CA 1
ATOM 1036 C C . SER A 1 127 ? -11.048 -2.722 10.183 1.00 96.69 127 SER A C 1
ATOM 1038 O O . SER A 1 127 ? -10.200 -2.768 9.298 1.00 96.69 127 SER A O 1
ATOM 1040 N N . VAL A 1 128 ? -12.343 -2.960 9.939 1.00 95.56 128 VAL A N 1
ATOM 1041 C CA . VAL A 1 128 ? -12.870 -3.218 8.586 1.00 95.56 128 VAL A CA 1
ATOM 1042 C C . VAL A 1 128 ? -12.591 -2.033 7.664 1.00 95.56 128 VAL A C 1
ATOM 1044 O O . VAL A 1 128 ? -12.150 -2.238 6.535 1.00 95.56 128 VAL A O 1
ATOM 1047 N N . TYR A 1 129 ? -12.807 -0.808 8.146 1.00 96.75 129 TYR A N 1
ATOM 1048 C CA . TYR A 1 129 ? -12.559 0.406 7.375 1.00 96.75 129 TYR A CA 1
ATOM 1049 C C . TYR A 1 129 ? -11.075 0.565 7.015 1.00 96.75 129 TYR A C 1
ATOM 1051 O O . TYR A 1 129 ? -10.745 0.730 5.845 1.00 96.75 129 TYR A O 1
ATOM 1059 N N . MET A 1 130 ? -10.168 0.421 7.989 1.00 97.12 130 MET A N 1
ATOM 1060 C CA . MET A 1 130 ? -8.721 0.470 7.745 1.00 97.12 130 MET A CA 1
ATOM 1061 C C . MET A 1 130 ? -8.275 -0.599 6.744 1.00 97.12 130 MET A C 1
ATOM 1063 O O . MET A 1 130 ? -7.581 -0.286 5.783 1.00 97.12 130 MET A O 1
ATOM 1067 N N . VAL A 1 131 ? -8.704 -1.853 6.924 1.00 96.81 131 VAL A N 1
ATOM 1068 C CA . VAL A 1 131 ? -8.352 -2.945 6.002 1.00 96.81 131 VAL A CA 1
ATOM 1069 C C . VAL A 1 131 ? -8.889 -2.683 4.594 1.00 96.81 131 VAL A C 1
ATOM 1071 O O . VAL A 1 131 ? -8.212 -3.008 3.622 1.00 96.81 131 VAL A O 1
ATOM 1074 N N . ALA A 1 132 ? -10.060 -2.057 4.460 1.00 96.31 132 ALA A N 1
ATOM 1075 C CA . ALA A 1 132 ? -10.586 -1.674 3.157 1.00 96.31 132 ALA A CA 1
ATOM 1076 C C . ALA A 1 132 ? -9.729 -0.609 2.462 1.00 96.31 132 ALA A C 1
ATOM 1078 O O . ALA A 1 132 ? -9.454 -0.755 1.274 1.00 96.31 132 ALA A O 1
ATOM 1079 N N . VAL A 1 133 ? -9.238 0.391 3.201 1.00 97.38 133 VAL A N 1
ATOM 1080 C CA . VAL A 1 133 ? -8.274 1.370 2.673 1.00 97.38 133 VAL A CA 1
ATOM 1081 C C . VAL A 1 133 ? -6.993 0.670 2.201 1.00 97.38 133 VAL A C 1
ATOM 1083 O O . VAL A 1 133 ? -6.545 0.906 1.081 1.00 97.38 133 VAL A O 1
ATOM 1086 N N . LEU A 1 134 ? -6.429 -0.237 3.007 1.00 97.94 134 LEU A N 1
ATOM 1087 C CA . LEU A 1 134 ? -5.219 -0.987 2.637 1.00 97.94 134 LEU A CA 1
ATOM 1088 C C . LEU A 1 134 ? -5.426 -1.847 1.381 1.00 97.94 134 LEU A C 1
ATOM 1090 O O . LEU A 1 134 ? -4.558 -1.903 0.509 1.00 97.94 134 LEU A O 1
ATOM 1094 N N . GLU A 1 135 ? -6.574 -2.517 1.268 1.00 97.19 135 GLU A N 1
ATOM 1095 C CA . GLU A 1 135 ? -6.901 -3.346 0.106 1.00 97.19 135 GLU A CA 1
ATOM 1096 C C . GLU A 1 135 ? -7.091 -2.514 -1.162 1.00 97.19 135 GLU A C 1
ATOM 1098 O O . GLU A 1 135 ? -6.633 -2.926 -2.228 1.00 97.19 135 GLU A O 1
ATOM 1103 N N . TYR A 1 136 ? -7.711 -1.337 -1.050 1.00 96.56 136 TYR A N 1
ATOM 1104 C CA . TYR A 1 136 ? -7.865 -0.416 -2.171 1.00 96.56 136 TYR A CA 1
ATOM 1105 C C . TYR A 1 136 ? -6.500 -0.019 -2.749 1.00 96.56 136 TYR A C 1
ATOM 1107 O O . TYR A 1 136 ? -6.271 -0.169 -3.948 1.00 96.56 136 TYR A O 1
ATOM 1115 N N . ILE A 1 137 ? -5.564 0.398 -1.892 1.00 97.81 137 ILE A N 1
ATOM 1116 C CA . ILE A 1 137 ? -4.209 0.784 -2.316 1.00 97.81 137 ILE A CA 1
ATOM 1117 C C . ILE A 1 137 ? -3.433 -0.417 -2.863 1.00 97.81 137 ILE A C 1
ATOM 1119 O O . ILE A 1 137 ? -2.768 -0.309 -3.891 1.00 97.81 137 ILE A O 1
ATOM 1123 N N . SER A 1 138 ? -3.587 -1.593 -2.248 1.00 97.94 138 SER A N 1
ATOM 1124 C CA . SER A 1 138 ? -3.017 -2.842 -2.771 1.00 97.94 138 SER A CA 1
ATOM 1125 C C . SER A 1 138 ? -3.493 -3.123 -4.200 1.00 97.94 138 SER A C 1
ATOM 1127 O O . SER A 1 138 ? -2.698 -3.471 -5.075 1.00 97.94 138 SER A O 1
ATOM 1129 N N . ALA A 1 139 ? -4.798 -2.972 -4.446 1.00 97.06 139 ALA A N 1
ATOM 1130 C CA . ALA A 1 139 ? -5.396 -3.176 -5.757 1.00 97.06 139 ALA A CA 1
ATOM 1131 C C . ALA A 1 139 ? -4.925 -2.130 -6.773 1.00 97.06 139 ALA A C 1
ATOM 1133 O O . ALA A 1 139 ? -4.711 -2.483 -7.932 1.00 97.06 139 ALA A O 1
ATOM 1134 N N . ASP A 1 140 ? -4.740 -0.878 -6.355 1.00 97.06 140 ASP A N 1
ATOM 1135 C CA . ASP A 1 140 ? -4.274 0.204 -7.222 1.00 97.06 140 ASP A CA 1
ATOM 1136 C C . ASP A 1 140 ? -2.820 -0.012 -7.675 1.00 97.06 140 ASP A C 1
ATOM 1138 O O . ASP A 1 140 ? -2.552 -0.017 -8.879 1.00 97.06 140 ASP A O 1
ATOM 1142 N N . ILE A 1 141 ? -1.917 -0.363 -6.747 1.00 97.62 141 ILE A N 1
ATOM 1143 C CA . ILE A 1 141 ? -0.525 -0.741 -7.057 1.00 97.62 141 ILE A CA 1
ATOM 1144 C C . ILE A 1 141 ? -0.491 -1.929 -8.030 1.00 97.62 141 ILE A C 1
ATOM 1146 O O . ILE A 1 141 ? 0.185 -1.885 -9.060 1.00 97.62 141 ILE A O 1
ATOM 1150 N N . LEU A 1 142 ? -1.245 -2.997 -7.741 1.00 97.81 142 LEU A N 1
ATOM 1151 C CA . LEU A 1 142 ? -1.284 -4.197 -8.588 1.00 97.81 142 LEU A CA 1
ATOM 1152 C C . LEU A 1 142 ? -1.869 -3.914 -9.976 1.00 97.81 142 LEU A C 1
ATOM 1154 O O . LEU A 1 142 ? -1.413 -4.491 -10.966 1.00 97.81 142 LEU A O 1
ATOM 1158 N N . LYS A 1 143 ? -2.866 -3.030 -10.064 1.00 96.88 143 LYS A N 1
ATOM 1159 C CA . LYS A 1 143 ? -3.480 -2.612 -11.326 1.00 96.88 143 LYS A CA 1
ATOM 1160 C C . LYS A 1 143 ? -2.518 -1.773 -12.164 1.00 96.88 143 LYS A C 1
ATOM 1162 O O . LYS A 1 143 ? -2.430 -1.965 -13.377 1.00 96.88 143 LYS A O 1
ATOM 1167 N N . LEU A 1 144 ? -1.786 -0.860 -11.534 1.00 97.12 144 LEU A N 1
ATOM 1168 C CA . LEU A 1 144 ? -0.759 -0.057 -12.189 1.00 97.12 144 LEU A CA 1
ATOM 1169 C C . LEU A 1 144 ? 0.373 -0.947 -12.724 1.00 97.12 144 LEU A C 1
ATOM 1171 O O . LEU A 1 144 ? 0.652 -0.934 -13.926 1.00 97.12 144 LEU A O 1
ATOM 1175 N N . ALA A 1 145 ? 0.961 -1.780 -11.861 1.00 97.00 145 ALA A N 1
ATOM 1176 C CA . ALA A 1 145 ? 2.051 -2.681 -12.230 1.00 97.00 145 ALA A CA 1
ATOM 1177 C C . ALA A 1 145 ? 1.619 -3.701 -13.295 1.00 97.00 145 ALA A C 1
ATOM 1179 O O . ALA A 1 145 ? 2.333 -3.933 -14.269 1.00 97.00 145 ALA A O 1
ATOM 1180 N N . GLY A 1 146 ? 0.420 -4.278 -13.176 1.00 96.50 146 GLY A N 1
ATOM 1181 C CA . GLY A 1 146 ? -0.090 -5.225 -14.164 1.00 96.50 146 GLY A CA 1
ATOM 1182 C C . GLY A 1 146 ? -0.374 -4.593 -15.530 1.00 96.50 146 GLY A C 1
ATOM 1183 O O . GLY A 1 146 ? -0.127 -5.223 -16.563 1.00 96.50 146 GLY A O 1
ATOM 1184 N N . ASN A 1 147 ? -0.827 -3.335 -15.572 1.00 95.56 147 ASN A N 1
ATOM 1185 C CA . ASN A 1 147 ? -0.934 -2.580 -16.823 1.00 95.56 147 ASN A CA 1
ATOM 1186 C C . ASN A 1 147 ? 0.443 -2.321 -17.445 1.00 95.56 147 ASN A C 1
ATOM 1188 O O . ASN A 1 147 ? 0.612 -2.529 -18.647 1.00 95.56 147 ASN A O 1
ATOM 1192 N N . TYR A 1 148 ? 1.428 -1.926 -16.636 1.00 95.75 148 TYR A N 1
ATOM 1193 C CA . TYR A 1 148 ? 2.809 -1.745 -17.083 1.00 95.75 148 TYR A CA 1
ATOM 1194 C C . TYR A 1 148 ? 3.384 -3.039 -17.692 1.00 95.75 148 TYR A C 1
ATOM 1196 O O . TYR A 1 148 ? 3.807 -3.042 -18.849 1.00 95.75 148 TYR A O 1
ATOM 1204 N N . VAL A 1 149 ? 3.286 -4.162 -16.974 1.00 95.06 149 VAL A N 1
ATOM 1205 C CA . VAL A 1 149 ? 3.766 -5.488 -17.410 1.00 95.06 149 VAL A CA 1
ATOM 1206 C C . VAL A 1 149 ? 3.091 -5.945 -18.708 1.00 95.06 149 VAL A C 1
ATOM 1208 O O . VAL A 1 149 ? 3.753 -6.434 -19.628 1.00 95.06 149 VAL A O 1
ATOM 1211 N N . ARG A 1 150 ? 1.777 -5.723 -18.847 1.00 93.31 150 ARG A N 1
ATOM 1212 C CA . ARG A 1 150 ? 1.053 -6.017 -20.097 1.00 93.31 150 ARG A CA 1
ATOM 1213 C C . ARG A 1 150 ? 1.530 -5.169 -21.268 1.00 93.31 150 ARG A C 1
ATOM 1215 O O . ARG A 1 150 ? 1.631 -5.689 -22.379 1.00 93.31 150 ARG A O 1
ATOM 1222 N N . ASN A 1 151 ? 1.831 -3.894 -21.037 1.00 93.12 151 ASN A N 1
ATOM 1223 C CA . ASN A 1 151 ? 2.299 -2.992 -22.088 1.00 93.12 151 ASN A CA 1
ATOM 1224 C C . ASN A 1 151 ? 3.661 -3.425 -22.644 1.00 93.12 151 ASN A C 1
ATOM 1226 O O . ASN A 1 151 ? 3.867 -3.372 -23.857 1.00 93.12 151 ASN A O 1
ATOM 1230 N N . ILE A 1 152 ? 4.548 -3.942 -21.789 1.00 91.75 152 ILE A N 1
ATOM 1231 C CA . ILE A 1 152 ? 5.840 -4.514 -22.204 1.00 91.75 152 ILE A CA 1
ATOM 1232 C C . ILE A 1 152 ? 5.742 -5.984 -22.656 1.00 91.75 152 ILE A C 1
ATOM 1234 O O . ILE A 1 152 ? 6.752 -6.600 -22.982 1.00 91.75 152 ILE A O 1
ATOM 1238 N N . ARG A 1 153 ? 4.523 -6.544 -22.731 1.00 91.06 153 ARG A N 1
ATOM 1239 C CA . ARG A 1 153 ? 4.220 -7.923 -23.166 1.00 91.06 153 ARG A CA 1
ATOM 1240 C C . ARG A 1 153 ? 4.872 -9.013 -22.307 1.00 91.06 153 ARG A C 1
ATOM 1242 O O . ARG A 1 153 ? 5.167 -10.100 -22.801 1.00 91.06 153 ARG A O 1
ATOM 1249 N N . HIS A 1 154 ? 5.063 -8.728 -21.024 1.00 87.50 154 HIS A N 1
ATOM 1250 C CA . HIS A 1 154 ? 5.425 -9.717 -20.014 1.00 87.50 154 HIS A CA 1
ATOM 1251 C C . HIS A 1 154 ? 4.157 -10.310 -19.369 1.00 87.50 154 HIS A C 1
ATOM 1253 O O . HIS A 1 154 ? 3.060 -9.759 -19.491 1.00 87.50 154 HIS A O 1
ATOM 1259 N N . TYR A 1 155 ? 4.300 -11.460 -18.702 1.00 88.38 155 TYR A N 1
ATOM 1260 C CA . TYR A 1 155 ? 3.188 -12.182 -18.056 1.00 88.38 155 TYR A CA 1
ATOM 1261 C C . TYR A 1 155 ? 3.392 -12.422 -16.553 1.00 88.38 155 TYR A C 1
ATOM 1263 O O . TYR A 1 155 ? 2.445 -12.805 -15.864 1.00 88.38 155 TYR A O 1
ATOM 1271 N N . ASP A 1 156 ? 4.596 -12.146 -16.053 1.00 93.38 156 ASP A N 1
ATOM 1272 C CA . ASP A 1 156 ? 4.967 -12.259 -14.648 1.00 93.38 156 ASP A CA 1
ATOM 1273 C C . ASP A 1 156 ? 5.343 -10.870 -14.120 1.00 93.38 156 ASP A C 1
ATOM 1275 O O . ASP A 1 156 ? 6.176 -10.189 -14.715 1.00 93.38 156 ASP A O 1
ATOM 1279 N N . ILE A 1 157 ? 4.721 -10.455 -13.018 1.00 96.06 157 ILE A N 1
ATOM 1280 C CA . ILE A 1 157 ? 5.027 -9.208 -12.314 1.00 96.06 157 ILE A CA 1
ATOM 1281 C C . ILE A 1 157 ? 6.228 -9.445 -11.398 1.00 96.06 157 ILE A C 1
ATOM 1283 O O . ILE A 1 157 ? 6.189 -10.309 -10.516 1.00 96.06 157 ILE A O 1
ATOM 1287 N N . THR A 1 158 ? 7.286 -8.665 -11.594 1.00 96.25 158 THR A N 1
ATOM 1288 C CA . THR A 1 158 ? 8.484 -8.658 -10.746 1.00 96.25 158 THR A CA 1
ATOM 1289 C C . THR A 1 158 ? 8.483 -7.466 -9.788 1.00 96.25 158 THR A C 1
ATOM 1291 O O . THR A 1 158 ? 7.729 -6.505 -9.962 1.00 96.25 158 THR A O 1
ATOM 1294 N N . LYS A 1 159 ? 9.359 -7.494 -8.774 1.00 95.56 159 LYS A N 1
ATOM 1295 C CA . LYS A 1 159 ? 9.562 -6.346 -7.875 1.00 95.56 159 LYS A CA 1
ATOM 1296 C C . LYS A 1 159 ? 9.981 -5.096 -8.655 1.00 95.56 159 LYS A C 1
ATOM 1298 O O . LYS A 1 159 ? 9.454 -4.017 -8.409 1.00 95.56 159 LYS A O 1
ATOM 1303 N N . GLN A 1 160 ? 10.874 -5.261 -9.632 1.00 94.31 160 GLN A N 1
ATOM 1304 C CA . GLN A 1 160 ? 11.348 -4.164 -10.473 1.00 94.31 160 GLN A CA 1
ATOM 1305 C C . GLN A 1 160 ? 10.210 -3.528 -11.278 1.00 94.31 160 GLN A C 1
ATOM 1307 O O . GLN A 1 160 ? 10.164 -2.306 -11.390 1.00 94.31 160 GLN A O 1
ATOM 1312 N N . ASP A 1 161 ? 9.278 -4.331 -11.799 1.00 93.75 161 ASP A N 1
ATOM 1313 C CA . ASP A 1 161 ? 8.128 -3.810 -12.542 1.00 93.75 161 ASP A CA 1
ATOM 1314 C C . ASP A 1 161 ? 7.245 -2.916 -11.668 1.00 93.75 161 ASP A C 1
ATOM 1316 O O . ASP A 1 161 ? 6.790 -1.872 -12.126 1.00 93.75 161 ASP A O 1
ATOM 1320 N N . ILE A 1 162 ? 7.037 -3.297 -10.403 1.00 95.38 162 ILE A N 1
ATOM 1321 C CA . ILE A 1 162 ? 6.274 -2.494 -9.439 1.00 95.38 162 ILE A CA 1
ATOM 1322 C C . ILE A 1 162 ? 6.998 -1.179 -9.162 1.00 95.38 162 ILE A C 1
ATOM 1324 O O . ILE A 1 162 ? 6.382 -0.124 -9.274 1.00 95.38 162 ILE A O 1
ATOM 1328 N N . THR A 1 163 ? 8.299 -1.228 -8.859 1.00 91.56 163 THR A N 1
ATOM 1329 C CA . THR A 1 163 ? 9.096 -0.021 -8.595 1.00 91.56 163 THR A CA 1
ATOM 1330 C C . THR A 1 163 ? 9.055 0.939 -9.782 1.00 91.56 163 THR A C 1
ATOM 1332 O O . THR A 1 163 ? 8.738 2.109 -9.610 1.00 91.56 163 THR A O 1
ATOM 1335 N N . VAL A 1 164 ? 9.302 0.451 -11.003 1.00 92.25 164 VAL A N 1
ATOM 1336 C CA . VAL A 1 164 ? 9.280 1.292 -12.211 1.00 92.25 164 VAL A CA 1
ATOM 1337 C C . VAL A 1 164 ? 7.891 1.876 -12.458 1.00 92.25 164 VAL A C 1
ATOM 1339 O O . VAL A 1 164 ? 7.774 3.059 -12.777 1.00 92.25 164 VAL A O 1
ATOM 1342 N N . ALA A 1 165 ? 6.841 1.067 -12.306 1.00 93.31 165 ALA A N 1
ATOM 1343 C CA . ALA A 1 165 ? 5.477 1.525 -12.514 1.00 93.31 165 ALA A CA 1
ATOM 1344 C C . ALA A 1 165 ? 5.087 2.608 -11.495 1.00 93.31 165 ALA A C 1
ATOM 1346 O O . ALA A 1 165 ? 4.541 3.632 -11.895 1.00 93.31 165 ALA A O 1
ATOM 1347 N N . MET A 1 166 ? 5.427 2.424 -10.214 1.00 92.31 166 MET A N 1
ATOM 1348 C CA . MET A 1 166 ? 5.175 3.411 -9.159 1.00 92.31 166 MET A CA 1
ATOM 1349 C C . MET A 1 166 ? 5.979 4.697 -9.356 1.00 92.31 166 MET A C 1
ATOM 1351 O O . MET A 1 166 ? 5.412 5.771 -9.220 1.00 92.31 166 MET A O 1
ATOM 1355 N N . CYS A 1 167 ? 7.251 4.626 -9.764 1.00 89.69 167 CYS A N 1
ATOM 1356 C CA . CYS A 1 167 ? 8.043 5.828 -10.057 1.00 89.69 167 CYS A CA 1
ATOM 1357 C C . CYS A 1 167 ? 7.452 6.674 -11.198 1.00 89.69 167 CYS A C 1
ATOM 1359 O O . CYS A 1 167 ? 7.689 7.879 -11.267 1.00 89.69 167 CYS A O 1
ATOM 1361 N N . ALA A 1 168 ? 6.713 6.052 -12.121 1.00 89.62 168 ALA A N 1
ATOM 1362 C CA . ALA A 1 168 ? 6.027 6.757 -13.199 1.00 89.62 168 ALA A CA 1
ATOM 1363 C C . ALA A 1 168 ? 4.664 7.338 -12.771 1.00 89.62 168 ALA A C 1
ATOM 1365 O O . ALA A 1 168 ? 4.127 8.199 -13.475 1.00 89.62 168 ALA A O 1
ATOM 1366 N N . ASP A 1 169 ? 4.104 6.887 -11.646 1.00 91.12 169 ASP A N 1
ATOM 1367 C CA . ASP A 1 169 ? 2.826 7.348 -11.114 1.00 91.12 169 ASP A CA 1
ATOM 1368 C C . ASP A 1 169 ? 3.040 8.359 -9.988 1.00 91.12 169 ASP A C 1
ATOM 1370 O O . ASP A 1 169 ? 3.437 8.020 -8.879 1.00 91.12 169 ASP A O 1
ATOM 1374 N N . LYS A 1 170 ? 2.746 9.629 -10.274 1.00 88.44 170 LYS A N 1
ATOM 1375 C CA . LYS A 1 170 ? 2.947 10.715 -9.308 1.00 88.44 170 LYS A CA 1
ATOM 1376 C C . LYS A 1 170 ? 2.142 10.527 -8.026 1.00 88.44 170 LYS A C 1
ATOM 1378 O O . LYS A 1 170 ? 2.618 10.886 -6.967 1.00 88.44 170 LYS A O 1
ATOM 1383 N N . VAL A 1 171 ? 0.939 9.966 -8.107 1.00 91.88 171 VAL A N 1
ATOM 1384 C CA . VAL A 1 171 ? 0.040 9.871 -6.951 1.00 91.88 171 VAL A CA 1
ATOM 1385 C C . VAL A 1 171 ? 0.577 8.841 -5.960 1.00 91.88 171 VAL A C 1
ATOM 1387 O O . VAL A 1 171 ? 0.664 9.126 -4.771 1.00 91.88 171 VAL A O 1
ATOM 1390 N N . LEU A 1 172 ? 0.984 7.661 -6.429 1.00 90.38 172 LEU A N 1
ATOM 1391 C CA . LEU A 1 172 ? 1.602 6.656 -5.565 1.00 90.38 172 LEU A CA 1
ATOM 1392 C C . LEU A 1 172 ? 3.022 7.051 -5.149 1.00 90.38 172 LEU A C 1
ATOM 1394 O O . LEU A 1 172 ? 3.405 6.782 -4.014 1.00 90.38 172 LEU A O 1
ATOM 1398 N N . MET A 1 173 ? 3.781 7.720 -6.018 1.00 90.00 173 MET A N 1
ATOM 1399 C CA . MET A 1 173 ? 5.097 8.245 -5.656 1.00 90.00 173 MET A CA 1
ATOM 1400 C C . MET A 1 173 ? 4.986 9.241 -4.494 1.00 90.00 173 MET A C 1
ATOM 1402 O O . MET A 1 173 ? 5.604 9.031 -3.452 1.00 90.00 173 MET A O 1
ATOM 1406 N N . ASP A 1 174 ? 4.117 10.246 -4.623 1.00 87.19 174 ASP A N 1
ATOM 1407 C CA . ASP A 1 174 ? 3.857 11.240 -3.580 1.00 87.19 174 ASP A CA 1
ATOM 1408 C C . ASP A 1 174 ? 3.279 10.586 -2.317 1.00 87.19 174 ASP A C 1
ATOM 1410 O O . ASP A 1 174 ? 3.456 11.090 -1.220 1.00 87.19 174 ASP A O 1
ATOM 1414 N N . MET A 1 175 ? 2.575 9.457 -2.424 1.00 88.88 175 MET A N 1
ATOM 1415 C CA . MET A 1 175 ? 2.012 8.765 -1.262 1.00 88.88 175 MET A CA 1
ATOM 1416 C C . MET A 1 175 ? 3.066 8.033 -0.416 1.00 88.88 175 MET A C 1
ATOM 1418 O O . MET A 1 175 ? 2.939 7.998 0.807 1.00 88.88 175 MET A O 1
ATOM 1422 N N . PHE A 1 176 ? 4.074 7.422 -1.045 1.00 85.81 176 PHE A N 1
ATOM 1423 C CA . PHE A 1 176 ? 5.062 6.573 -0.360 1.00 85.81 176 PHE A CA 1
ATOM 1424 C C . PHE A 1 176 ? 6.418 7.252 -0.111 1.00 85.81 176 PHE A C 1
ATOM 1426 O O . PHE A 1 176 ? 7.223 6.705 0.640 1.00 85.81 176 PHE A O 1
ATOM 1433 N N . HIS A 1 177 ? 6.659 8.435 -0.688 1.00 80.69 177 HIS A N 1
ATOM 1434 C CA . HIS A 1 177 ? 7.924 9.179 -0.581 1.00 80.69 177 HIS A CA 1
ATOM 1435 C C . HIS A 1 177 ? 7.769 10.596 0.003 1.00 80.69 177 HIS A C 1
ATOM 1437 O O . HIS A 1 177 ? 8.579 11.477 -0.267 1.00 80.69 177 HIS A O 1
ATOM 1443 N N . GLN A 1 178 ? 6.744 10.820 0.831 1.00 58.72 178 GLN A N 1
ATOM 1444 C CA . GLN A 1 178 ? 6.521 12.096 1.533 1.00 58.72 178 GLN A CA 1
ATOM 1445 C C . GLN A 1 178 ? 7.700 12.525 2.434 1.00 58.72 178 GLN A C 1
ATOM 1447 O O . GLN A 1 178 ? 7.937 13.719 2.596 1.00 58.72 178 GLN A O 1
ATOM 1452 N N . ASP A 1 179 ? 8.478 11.577 2.966 1.00 48.25 179 ASP A N 1
ATOM 1453 C CA . ASP A 1 179 ? 9.554 11.862 3.928 1.00 48.25 179 ASP A CA 1
ATOM 1454 C C . ASP A 1 179 ? 10.838 12.445 3.295 1.00 48.25 179 ASP A C 1
ATOM 1456 O O . ASP A 1 179 ? 11.700 12.941 4.022 1.00 48.25 179 ASP A O 1
ATOM 1460 N N . ASP A 1 180 ? 10.976 12.439 1.962 1.00 44.34 180 ASP A N 1
ATOM 1461 C CA . ASP A 1 180 ? 12.149 13.018 1.283 1.00 44.34 180 ASP A CA 1
ATOM 1462 C C . ASP A 1 180 ? 12.041 14.553 1.106 1.00 44.34 180 ASP A C 1
ATOM 1464 O O . ASP A 1 180 ? 13.057 15.223 0.901 1.00 44.34 180 ASP A O 1
ATOM 1468 N N . GLU A 1 181 ? 10.841 15.145 1.221 1.00 38.81 181 GLU A N 1
ATOM 1469 C CA . GLU A 1 181 ? 10.622 16.599 1.052 1.00 38.81 181 GLU A CA 1
ATOM 1470 C C . GLU A 1 181 ? 10.445 17.375 2.383 1.00 38.81 181 GLU A C 1
ATOM 1472 O O . GLU A 1 181 ? 10.694 18.587 2.438 1.00 38.81 181 GLU A O 1
ATOM 1477 N N . ASP A 1 182 ? 10.126 16.691 3.491 1.00 37.94 182 ASP A N 1
ATOM 1478 C CA . ASP A 1 182 ? 9.799 17.300 4.797 1.00 37.94 182 ASP A CA 1
ATOM 1479 C C . ASP A 1 182 ? 11.006 17.565 5.733 1.00 37.94 182 ASP A C 1
ATOM 1481 O O . ASP A 1 182 ? 10.844 17.952 6.892 1.00 37.94 182 ASP A O 1
ATOM 1485 N N . ILE A 1 183 ? 12.245 17.508 5.223 1.00 40.00 183 ILE A N 1
ATOM 1486 C CA . ILE A 1 183 ? 13.439 18.064 5.912 1.00 40.00 183 ILE A CA 1
ATOM 1487 C C . ILE A 1 183 ? 13.410 19.611 5.997 1.00 40.00 183 ILE A C 1
ATOM 1489 O O . ILE A 1 183 ? 14.240 20.240 6.655 1.00 40.00 183 ILE A O 1
ATOM 1493 N N . SER A 1 184 ? 12.412 20.251 5.387 1.00 38.72 184 SER A N 1
ATOM 1494 C CA . SER A 1 184 ? 12.308 21.710 5.261 1.00 38.72 184 SER A CA 1
ATOM 1495 C C . SER A 1 184 ? 11.529 22.405 6.395 1.00 38.72 184 SER A C 1
ATOM 1497 O O . SER A 1 184 ? 11.337 23.621 6.340 1.00 38.72 184 SER A O 1
ATOM 1499 N N . GLY A 1 185 ? 11.060 21.674 7.415 1.00 35.53 185 GLY A N 1
ATOM 1500 C CA . GLY A 1 185 ? 10.065 22.174 8.376 1.00 35.53 185 GLY A CA 1
ATOM 1501 C C . GLY A 1 185 ? 10.355 21.909 9.854 1.00 35.53 185 GLY A C 1
ATOM 1502 O O . GLY A 1 185 ? 9.446 21.503 10.571 1.00 35.53 185 GLY A O 1
ATOM 1503 N N . LEU A 1 186 ? 11.576 22.132 10.349 1.00 35.09 186 LEU A N 1
ATOM 1504 C CA . LEU A 1 186 ? 11.842 22.053 11.795 1.00 35.09 186 LEU A CA 1
ATOM 1505 C C . LEU A 1 186 ? 11.296 23.297 12.532 1.00 35.09 186 LEU A C 1
ATOM 1507 O O . LEU A 1 186 ? 11.740 24.414 12.247 1.00 35.09 186 LEU A O 1
ATOM 1511 N N . PRO A 1 187 ? 10.380 23.149 13.513 1.00 39.03 187 PRO A N 1
ATOM 1512 C CA . PRO A 1 187 ? 10.077 24.214 14.455 1.00 39.03 187 PRO A CA 1
ATOM 1513 C C . PRO A 1 187 ? 11.248 24.345 15.432 1.00 39.03 187 PRO A C 1
ATOM 1515 O O . PRO A 1 187 ? 11.604 23.393 16.120 1.00 39.03 187 PRO A O 1
ATOM 1518 N N . LEU A 1 188 ? 11.830 25.540 15.505 1.00 37.78 188 LEU A N 1
ATOM 1519 C CA . LEU A 1 188 ? 12.793 25.918 16.537 1.00 37.78 188 LEU A CA 1
ATOM 1520 C C . LEU A 1 188 ? 12.143 25.773 17.924 1.00 37.78 188 LEU A C 1
ATOM 1522 O O . LEU A 1 188 ? 11.303 26.592 18.301 1.00 37.78 188 LEU A O 1
ATOM 1526 N N . MET A 1 189 ? 12.530 24.752 18.686 1.00 36.81 189 MET A N 1
ATOM 1527 C CA . MET A 1 189 ? 12.332 24.711 20.134 1.00 36.81 189 MET A CA 1
ATOM 1528 C C . MET A 1 189 ? 13.681 24.412 20.788 1.00 36.81 189 MET A C 1
ATOM 1530 O O . MET A 1 189 ? 14.278 23.370 20.542 1.00 36.81 189 MET A O 1
ATOM 1534 N N . ASP A 1 190 ? 14.158 25.383 21.567 1.00 41.06 190 ASP A N 1
ATOM 1535 C CA . ASP A 1 190 ? 15.357 25.318 22.403 1.00 41.06 190 ASP A CA 1
ATOM 1536 C C . ASP A 1 190 ? 15.229 24.199 23.455 1.00 41.06 190 ASP A C 1
ATOM 1538 O O . ASP A 1 190 ? 14.571 24.398 24.476 1.00 41.06 190 ASP A O 1
ATOM 1542 N N . GLU A 1 191 ? 15.892 23.058 23.260 1.00 40.94 191 GLU A N 1
ATOM 1543 C CA . GLU A 1 191 ? 16.344 22.182 24.352 1.00 40.94 191 GLU A CA 1
ATOM 1544 C C . GLU A 1 191 ? 17.765 21.674 24.039 1.00 40.94 191 GLU A C 1
ATOM 1546 O O . GLU A 1 191 ? 18.109 21.429 22.885 1.00 40.94 191 GLU A O 1
ATOM 1551 N N . GLU A 1 192 ? 18.629 21.613 25.059 1.00 40.59 192 GLU A N 1
ATOM 1552 C CA . GLU A 1 192 ? 20.054 21.281 24.914 1.00 40.59 192 GLU A CA 1
ATOM 1553 C C . GLU A 1 192 ? 20.290 19.870 24.332 1.00 40.59 192 GLU A C 1
ATOM 1555 O O . GLU A 1 192 ? 19.581 18.930 24.712 1.00 40.59 192 GLU A O 1
ATOM 1560 N N . PRO A 1 193 ? 21.328 19.671 23.489 1.00 38.38 193 PRO A N 1
ATOM 1561 C CA . PRO A 1 193 ? 21.505 18.419 22.773 1.00 38.38 193 PRO A CA 1
ATOM 1562 C C . PRO A 1 193 ? 21.952 17.297 23.710 1.00 38.38 193 PRO A C 1
ATOM 1564 O O . PRO A 1 193 ? 23.003 17.358 24.353 1.00 38.38 193 PRO A O 1
ATOM 1567 N N . SER A 1 194 ? 21.160 16.228 23.752 1.00 47.06 194 SER A N 1
ATOM 1568 C CA . SER A 1 194 ? 21.547 14.952 24.358 1.00 47.06 194 SER A CA 1
ATOM 1569 C C . SER A 1 194 ? 22.459 14.163 23.407 1.00 47.06 194 SER A C 1
ATOM 1571 O O . SER A 1 194 ? 22.334 14.271 22.193 1.00 47.06 194 SER A O 1
ATOM 1573 N N . ALA A 1 195 ? 23.325 13.287 23.932 1.00 52.06 195 ALA A N 1
ATOM 1574 C CA . ALA A 1 195 ? 24.318 12.505 23.165 1.00 52.06 195 ALA A CA 1
ATOM 1575 C C . ALA A 1 195 ? 23.763 11.649 21.993 1.00 52.06 195 ALA A C 1
ATOM 1577 O O . ALA A 1 195 ? 24.530 11.199 21.143 1.00 52.06 195 ALA A O 1
ATOM 1578 N N . ASN A 1 196 ? 22.442 11.437 21.920 1.00 53.50 196 ASN A N 1
ATOM 1579 C CA . ASN A 1 196 ? 21.772 10.801 20.778 1.00 53.50 196 ASN A CA 1
ATOM 1580 C C . ASN A 1 196 ? 21.676 11.717 19.541 1.00 53.50 196 ASN A C 1
ATOM 1582 O O . ASN A 1 196 ? 21.676 11.222 18.416 1.00 53.50 196 ASN A O 1
ATOM 1586 N N . GLU A 1 197 ? 21.622 13.038 19.719 1.00 50.56 197 GLU A N 1
ATOM 1587 C CA . GLU A 1 197 ? 21.553 13.999 18.611 1.00 50.56 197 GLU A CA 1
ATOM 1588 C C . GLU A 1 197 ? 22.905 14.157 17.906 1.00 50.56 197 GLU A C 1
ATOM 1590 O O . GLU A 1 197 ? 22.946 14.338 16.691 1.00 50.56 197 GLU A O 1
ATOM 1595 N N . GLU A 1 198 ? 24.022 13.987 18.622 1.00 48.19 198 GLU A N 1
ATOM 1596 C CA . GLU A 1 198 ? 25.361 13.972 18.014 1.00 48.19 198 GLU A CA 1
ATOM 1597 C C . GLU A 1 198 ? 25.560 12.759 17.093 1.00 48.19 198 GLU A C 1
ATOM 1599 O O . GLU A 1 198 ? 26.155 12.886 16.020 1.00 48.19 198 GLU A O 1
ATOM 1604 N N . GLN A 1 199 ? 25.025 11.590 17.469 1.00 50.38 199 GLN A N 1
ATOM 1605 C CA . GLN A 1 199 ? 25.023 10.403 16.608 1.00 50.38 199 GLN A CA 1
ATOM 1606 C C . GLN A 1 199 ? 24.097 10.582 15.400 1.00 50.38 199 GLN A C 1
ATOM 1608 O O . GLN A 1 199 ? 24.506 10.261 14.285 1.00 50.38 199 GLN A O 1
ATOM 1613 N N . SER A 1 200 ? 22.918 11.182 15.589 1.00 65.75 200 SER A N 1
ATOM 1614 C CA . SER A 1 200 ? 21.994 11.503 14.492 1.00 65.75 200 SER A CA 1
ATOM 1615 C C . SER A 1 200 ? 22.585 12.516 13.506 1.00 65.75 200 SER A C 1
ATOM 1617 O O . SER A 1 200 ? 22.463 12.342 12.295 1.00 65.75 200 SER A O 1
ATOM 1619 N N . TYR A 1 201 ? 23.264 13.560 13.992 1.00 72.12 201 TYR A N 1
ATOM 1620 C CA . TYR A 1 201 ? 23.953 14.527 13.136 1.00 72.12 201 TYR A CA 1
ATOM 1621 C C . TYR A 1 201 ? 25.118 13.873 12.394 1.00 72.12 201 TYR A C 1
ATOM 1623 O O . TYR A 1 201 ? 25.310 14.109 11.203 1.00 72.12 201 TYR A O 1
ATOM 1631 N N . TYR A 1 202 ? 25.881 13.009 13.067 1.00 73.19 202 TYR A N 1
ATOM 1632 C CA . TYR A 1 202 ? 26.971 12.278 12.433 1.00 73.19 202 TYR A CA 1
ATOM 1633 C C . TYR A 1 202 ? 26.470 11.344 11.323 1.00 73.19 202 TYR A C 1
ATOM 1635 O O . TYR A 1 202 ? 27.081 11.283 10.255 1.00 73.19 202 TYR A O 1
ATOM 1643 N N . GLU A 1 203 ? 25.353 10.646 11.535 1.00 71.75 203 GLU A N 1
ATOM 1644 C CA . GLU A 1 203 ? 24.713 9.821 10.506 1.00 71.75 203 GLU A CA 1
ATOM 1645 C C . GLU A 1 203 ? 24.172 10.661 9.348 1.00 71.75 203 GLU A C 1
ATOM 1647 O O . GLU A 1 203 ? 24.421 10.319 8.190 1.00 71.75 203 GLU A O 1
ATOM 1652 N N . LEU A 1 204 ? 23.545 11.805 9.636 1.00 73.75 204 LEU A N 1
ATOM 1653 C CA . LEU A 1 204 ? 23.070 12.733 8.614 1.00 73.75 204 LEU A CA 1
ATOM 1654 C C . LEU A 1 204 ? 24.231 13.273 7.772 1.00 73.75 204 LEU A C 1
ATOM 1656 O O . LEU A 1 204 ? 24.212 13.159 6.550 1.00 73.75 204 LEU A O 1
ATOM 1660 N N . VAL A 1 205 ? 25.299 13.765 8.401 1.00 80.44 205 VAL A N 1
ATOM 1661 C CA . VAL A 1 205 ? 26.509 14.223 7.700 1.00 80.44 205 VAL A CA 1
ATOM 1662 C C . VAL A 1 205 ? 27.132 13.083 6.899 1.00 80.44 205 VAL A C 1
ATOM 1664 O O . VAL A 1 205 ? 27.572 13.285 5.768 1.00 80.44 205 VAL A O 1
ATOM 1667 N N . ARG A 1 206 ? 27.158 11.861 7.439 1.00 78.31 206 ARG A N 1
ATOM 1668 C CA . ARG A 1 206 ? 27.690 10.691 6.732 1.00 78.31 206 ARG A CA 1
ATOM 1669 C C . ARG A 1 206 ? 26.862 10.342 5.496 1.00 78.31 206 ARG A C 1
ATOM 1671 O O . ARG A 1 206 ? 27.471 10.021 4.471 1.00 78.31 206 ARG A O 1
ATOM 1678 N N . SER A 1 207 ? 25.534 10.412 5.591 1.00 77.81 207 SER A N 1
ATOM 1679 C CA . SER A 1 207 ? 24.609 10.201 4.471 1.00 77.81 207 SER A CA 1
ATOM 1680 C C . SER A 1 207 ? 24.780 11.288 3.409 1.00 77.81 207 SER A C 1
ATOM 1682 O O . SER A 1 207 ? 25.128 10.972 2.277 1.00 77.81 207 SER A O 1
ATOM 1684 N N . PHE A 1 208 ? 24.773 12.563 3.804 1.00 83.69 208 PHE A N 1
ATOM 1685 C CA . PHE A 1 208 ? 24.969 13.696 2.901 1.00 83.69 208 PHE A CA 1
ATOM 1686 C C . PHE A 1 208 ? 26.327 13.652 2.188 1.00 83.69 208 PHE A C 1
ATOM 1688 O O . PHE A 1 208 ? 26.443 13.921 0.992 1.00 83.69 208 PHE A O 1
ATOM 1695 N N . MET A 1 209 ? 27.381 13.247 2.901 1.00 82.50 209 MET A N 1
ATOM 1696 C CA . MET A 1 209 ? 28.704 13.033 2.317 1.00 82.50 209 MET A CA 1
ATOM 1697 C C . MET A 1 209 ? 28.723 11.839 1.350 1.00 82.50 209 MET A C 1
ATOM 1699 O O . MET A 1 209 ? 29.506 11.839 0.399 1.00 82.50 209 MET A O 1
ATOM 1703 N N . ALA A 1 210 ? 27.916 10.799 1.582 1.00 74.50 210 ALA A N 1
ATOM 1704 C CA . ALA A 1 210 ? 27.772 9.679 0.653 1.00 74.50 210 ALA A CA 1
ATOM 1705 C C . ALA A 1 210 ? 27.015 10.096 -0.612 1.00 74.50 210 ALA A C 1
ATOM 1707 O O . ALA A 1 210 ? 27.504 9.814 -1.709 1.00 74.50 210 ALA A O 1
ATOM 1708 N N . ASP A 1 211 ? 25.931 10.850 -0.461 1.00 80.56 211 ASP A N 1
ATOM 1709 C CA . ASP A 1 211 ? 25.122 11.365 -1.565 1.00 80.56 211 ASP A CA 1
ATOM 1710 C C . ASP A 1 211 ? 25.914 12.352 -2.415 1.00 80.56 211 ASP A C 1
ATOM 1712 O O . ASP A 1 211 ? 25.953 12.225 -3.636 1.00 80.56 211 ASP A O 1
ATOM 1716 N N . SER A 1 212 ? 26.669 13.253 -1.783 1.00 80.06 212 SER A N 1
ATOM 1717 C CA . SER A 1 212 ? 27.565 14.185 -2.479 1.00 80.06 212 SER A CA 1
ATOM 1718 C C . SER A 1 212 ? 28.627 13.442 -3.302 1.00 80.06 212 SER A C 1
ATOM 1720 O O . SER A 1 212 ? 28.880 13.778 -4.461 1.00 80.06 212 SER A O 1
ATOM 1722 N N . ARG A 1 213 ? 29.222 12.370 -2.751 1.00 80.50 213 ARG A N 1
ATOM 1723 C CA . ARG A 1 213 ? 30.173 11.517 -3.491 1.00 80.50 213 ARG A CA 1
ATOM 1724 C C . ARG A 1 213 ? 29.502 10.777 -4.647 1.00 80.50 213 ARG A C 1
ATOM 1726 O O . ARG A 1 213 ? 30.109 10.625 -5.709 1.00 80.50 213 ARG A O 1
ATOM 1733 N N . GLN A 1 214 ? 28.278 10.295 -4.452 1.00 79.31 214 GLN A N 1
ATOM 1734 C CA . GLN A 1 214 ? 27.511 9.615 -5.491 1.00 79.31 214 GLN A CA 1
ATOM 1735 C C . GLN A 1 214 ? 27.122 10.577 -6.618 1.00 79.31 214 GLN A C 1
ATOM 1737 O O . GLN A 1 214 ? 27.319 10.243 -7.786 1.00 79.31 214 GLN A O 1
ATOM 1742 N N . TYR A 1 215 ? 26.661 11.779 -6.277 1.00 86.19 215 TYR A N 1
ATOM 1743 C CA . TYR A 1 215 ? 26.350 12.856 -7.210 1.00 86.19 215 TYR A CA 1
ATOM 1744 C C . TYR A 1 215 ? 27.576 13.237 -8.047 1.00 86.19 215 TYR A C 1
ATOM 1746 O O . TYR A 1 215 ? 27.523 13.208 -9.277 1.00 86.19 215 TYR A O 1
ATOM 1754 N N . LEU A 1 216 ? 28.729 13.457 -7.404 1.00 84.38 216 LEU A N 1
ATOM 1755 C CA . LEU A 1 216 ? 29.984 13.738 -8.103 1.00 84.38 216 LEU A CA 1
ATOM 1756 C C . LEU A 1 216 ? 30.391 12.582 -9.031 1.00 84.38 216 LEU A C 1
ATOM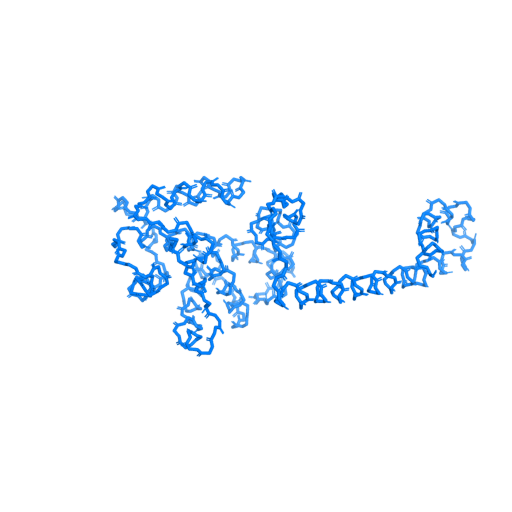 1758 O O . LEU A 1 216 ? 30.850 12.802 -10.154 1.00 84.38 216 LEU A O 1
ATOM 1762 N N . ARG A 1 217 ? 30.207 11.325 -8.609 1.00 84.56 217 ARG A N 1
ATOM 1763 C CA . ARG A 1 217 ? 30.474 10.156 -9.461 1.00 84.56 217 ARG A CA 1
ATOM 1764 C C . ARG A 1 217 ? 29.549 10.115 -10.681 1.00 84.56 217 ARG A C 1
ATOM 1766 O O . ARG A 1 217 ? 30.021 9.792 -11.770 1.00 84.56 217 ARG A O 1
ATOM 1773 N N . GLN A 1 218 ? 28.267 10.431 -10.513 1.00 86.44 218 GLN A N 1
ATOM 1774 C CA . GLN A 1 218 ? 27.297 10.481 -11.608 1.00 86.44 218 GLN A CA 1
ATOM 1775 C C . GLN A 1 218 ? 27.600 11.621 -12.586 1.00 86.44 218 GLN A C 1
ATOM 1777 O O . GLN A 1 218 ? 27.609 11.377 -13.791 1.00 86.44 218 GLN A O 1
ATOM 1782 N N . LEU A 1 219 ? 27.944 12.816 -12.093 1.00 86.38 219 LEU A N 1
ATOM 1783 C CA . LEU A 1 219 ? 28.399 13.937 -12.925 1.00 86.38 219 LEU A CA 1
ATOM 1784 C C . LEU A 1 219 ? 29.627 13.559 -13.762 1.00 86.38 219 LEU A C 1
ATOM 1786 O O . LEU A 1 219 ? 29.632 13.731 -14.980 1.00 86.38 219 LEU A O 1
ATOM 1790 N N . ASN A 1 220 ? 30.641 12.965 -13.127 1.00 85.44 220 ASN A N 1
ATOM 1791 C CA . ASN A 1 220 ? 31.840 12.486 -13.817 1.00 85.44 220 ASN A CA 1
ATOM 1792 C C . ASN A 1 220 ? 31.515 11.443 -14.896 1.00 85.44 220 ASN A C 1
ATOM 1794 O O . ASN A 1 220 ? 32.127 11.436 -15.965 1.00 85.44 220 ASN A O 1
ATOM 1798 N N . LEU A 1 221 ? 30.563 10.547 -14.625 1.00 87.12 221 LEU A N 1
ATOM 1799 C CA . LEU A 1 221 ? 30.131 9.535 -15.584 1.00 87.12 221 LEU A CA 1
ATOM 1800 C C . LEU A 1 221 ? 29.381 10.165 -16.758 1.00 87.12 221 LEU A C 1
ATOM 1802 O O . LEU A 1 221 ? 29.629 9.781 -17.896 1.00 87.12 221 LEU A O 1
ATOM 1806 N N . LEU A 1 222 ? 28.526 11.158 -16.508 1.00 86.12 222 LEU A N 1
ATOM 1807 C CA . LEU A 1 222 ? 27.807 11.879 -17.556 1.00 86.12 222 LEU A CA 1
ATOM 1808 C C . LEU A 1 222 ? 28.791 12.582 -18.503 1.00 86.12 222 LEU A C 1
ATOM 1810 O O . LEU A 1 222 ? 28.674 12.476 -19.723 1.00 86.12 222 LEU A O 1
ATOM 1814 N N . ILE A 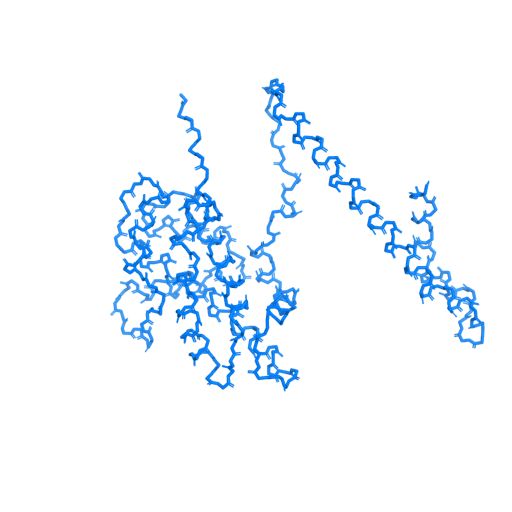1 223 ? 29.827 13.210 -17.951 1.00 85.62 223 ILE A N 1
ATOM 1815 C CA . ILE A 1 223 ? 30.876 13.859 -18.741 1.00 85.62 223 ILE A CA 1
ATOM 1816 C C . ILE A 1 223 ? 31.675 12.834 -19.559 1.00 85.62 223 ILE A C 1
ATOM 1818 O O . ILE A 1 223 ? 31.845 13.016 -20.763 1.00 85.62 223 ILE A O 1
ATOM 1822 N N . LYS A 1 224 ? 32.095 11.718 -18.957 1.00 85.94 224 LYS A N 1
ATOM 1823 C CA . LYS A 1 224 ? 32.857 10.677 -19.669 1.00 85.94 224 LYS A CA 1
ATOM 1824 C C . LYS A 1 224 ? 32.054 9.946 -20.741 1.00 85.94 224 LYS A C 1
ATOM 1826 O O . LYS A 1 224 ? 32.564 9.654 -21.813 1.00 85.94 224 LYS A O 1
ATOM 1831 N N . VAL A 1 225 ? 30.802 9.606 -20.453 1.00 87.19 225 VAL A N 1
ATOM 1832 C CA . VAL A 1 225 ? 29.989 8.758 -21.337 1.00 87.19 225 VAL A CA 1
ATOM 1833 C C . VAL A 1 225 ? 29.299 9.573 -22.425 1.00 87.19 225 VAL A C 1
ATOM 1835 O O . VAL A 1 225 ? 29.099 9.055 -23.519 1.00 87.19 225 VAL A O 1
ATOM 1838 N N . PHE A 1 226 ? 28.949 10.832 -22.156 1.00 87.88 226 PHE A N 1
ATOM 1839 C CA . PHE A 1 226 ? 28.205 11.656 -23.110 1.00 87.88 226 PHE A CA 1
ATOM 1840 C C . PHE A 1 226 ? 29.031 12.817 -23.656 1.00 87.88 226 PHE A C 1
ATOM 1842 O O . PHE A 1 226 ? 29.125 12.962 -24.872 1.00 87.88 226 PHE A O 1
ATOM 1849 N N . ARG A 1 227 ? 29.686 13.620 -22.810 1.00 85.75 227 ARG A N 1
ATOM 1850 C CA . ARG A 1 227 ? 30.427 14.795 -23.301 1.00 85.75 227 ARG A CA 1
ATOM 1851 C C . ARG A 1 227 ? 31.655 14.404 -24.130 1.00 85.75 227 ARG A C 1
ATOM 1853 O O . ARG A 1 227 ? 31.841 14.948 -25.215 1.00 85.75 227 ARG A O 1
ATOM 1860 N N . GLU A 1 228 ? 32.483 13.467 -23.663 1.00 85.88 228 GLU A N 1
ATOM 1861 C CA . GLU A 1 228 ? 33.716 13.066 -24.372 1.00 85.88 228 GLU A CA 1
ATOM 1862 C C . GLU A 1 228 ? 33.455 12.525 -25.797 1.00 85.88 228 GLU A C 1
ATOM 1864 O O . GLU A 1 228 ? 34.145 12.965 -26.724 1.00 85.88 228 GLU A O 1
ATOM 1869 N N . PRO A 1 229 ? 32.447 11.663 -26.048 1.00 85.25 229 PRO A N 1
ATOM 1870 C CA . PRO A 1 229 ? 32.106 11.240 -27.411 1.00 85.25 229 PRO A CA 1
ATOM 1871 C C . PRO A 1 229 ? 31.595 12.363 -28.320 1.00 85.25 229 PRO A C 1
ATOM 1873 O O . PRO A 1 229 ? 31.883 12.352 -29.518 1.00 85.25 229 PRO A O 1
ATOM 1876 N N . PHE A 1 230 ? 30.870 13.340 -27.764 1.00 85.62 230 PHE A N 1
ATOM 1877 C CA . PHE A 1 230 ? 30.357 14.490 -28.517 1.00 85.62 230 PHE A CA 1
ATOM 1878 C C . PHE A 1 230 ? 31.502 15.419 -28.939 1.00 85.62 230 PHE A C 1
ATOM 1880 O O . PHE A 1 230 ? 31.562 15.832 -30.093 1.00 85.62 230 PHE A O 1
ATOM 1887 N N . VAL A 1 231 ? 32.465 15.666 -28.044 1.00 85.19 231 VAL A N 1
ATOM 1888 C CA . VAL A 1 231 ? 33.698 16.415 -28.356 1.00 85.19 231 VAL A CA 1
ATOM 1889 C C . VAL A 1 231 ? 34.558 15.674 -29.385 1.00 85.19 231 VAL A C 1
ATOM 1891 O O . VAL A 1 231 ? 35.169 16.297 -30.250 1.00 85.19 231 VAL A O 1
ATOM 1894 N N . SER A 1 232 ? 34.595 14.342 -29.308 1.00 86.12 232 SER A N 1
ATOM 1895 C CA . SER A 1 232 ? 35.389 13.494 -30.208 1.00 86.12 232 SER A CA 1
ATOM 1896 C C . SER A 1 232 ? 34.783 13.348 -31.611 1.00 86.12 232 SER A C 1
ATOM 1898 O O . SER A 1 232 ? 35.435 12.787 -32.489 1.00 86.12 232 SER A O 1
ATOM 1900 N N . SER A 1 233 ? 33.565 13.861 -31.837 1.00 85.56 233 SER A N 1
ATOM 1901 C CA . SER A 1 233 ? 32.829 13.762 -33.108 1.00 85.56 233 SER A CA 1
ATOM 1902 C C . SER A 1 233 ? 32.495 15.149 -33.696 1.00 85.56 233 SER A C 1
ATOM 1904 O O . SER A 1 233 ? 31.316 15.488 -33.840 1.00 85.56 233 SER A O 1
ATOM 1906 N N . PRO A 1 234 ? 33.504 15.960 -34.076 1.00 80.12 234 PRO A N 1
ATOM 1907 C CA . PRO A 1 234 ? 33.309 17.342 -34.533 1.00 80.12 234 PRO A CA 1
ATOM 1908 C C . PRO A 1 234 ? 32.555 17.467 -35.869 1.00 80.12 234 PRO A C 1
ATOM 1910 O O . PRO A 1 234 ? 32.127 18.558 -36.233 1.00 80.12 234 PRO A O 1
ATOM 1913 N N . GLU A 1 235 ? 32.381 16.366 -36.607 1.00 84.81 235 GLU A N 1
ATOM 1914 C CA . GLU A 1 235 ? 31.565 16.319 -37.830 1.00 84.81 235 GLU A CA 1
ATOM 1915 C C . GLU A 1 235 ? 30.053 16.318 -37.543 1.00 84.81 235 GLU A C 1
ATOM 1917 O O . GLU A 1 235 ? 29.263 16.653 -38.423 1.00 84.81 235 GLU A O 1
ATOM 1922 N N . LEU A 1 236 ? 29.646 15.939 -36.323 1.00 82.25 236 LEU A N 1
ATOM 1923 C CA . LEU A 1 236 ? 28.242 15.825 -35.911 1.00 82.25 236 LEU A CA 1
ATOM 1924 C C . LEU A 1 236 ? 27.810 16.936 -34.948 1.00 82.25 236 LEU A C 1
ATOM 1926 O O . LEU A 1 236 ? 26.643 17.323 -34.962 1.00 82.25 236 LEU A O 1
ATOM 1930 N N . PHE A 1 237 ? 28.732 17.446 -34.128 1.00 85.56 237 PHE A N 1
ATOM 1931 C CA . PHE A 1 237 ? 28.459 18.482 -33.133 1.00 85.56 237 PHE A CA 1
ATOM 1932 C C . PHE A 1 237 ? 29.544 19.555 -33.174 1.00 85.56 237 PHE A C 1
ATOM 1934 O O . PHE A 1 237 ? 30.735 19.246 -33.100 1.00 85.56 237 PHE A O 1
ATOM 1941 N N . SER A 1 238 ? 29.145 20.825 -33.262 1.00 88.31 238 SER A N 1
ATOM 1942 C CA . SER A 1 238 ? 30.087 21.934 -33.119 1.00 88.31 238 SER A CA 1
ATOM 1943 C C . SER A 1 238 ? 30.459 22.141 -31.647 1.00 88.31 238 SER A C 1
ATOM 1945 O O . SER A 1 238 ? 29.726 21.733 -30.745 1.00 88.31 238 SER A O 1
ATOM 1947 N N . GLN A 1 239 ? 31.578 22.822 -31.370 1.00 82.75 239 GLN A N 1
ATOM 1948 C CA . GLN A 1 239 ? 31.942 23.146 -29.981 1.00 82.75 239 GLN A CA 1
ATOM 1949 C C . GLN A 1 239 ? 30.871 23.989 -29.274 1.00 82.75 239 GLN A C 1
ATOM 1951 O O . GLN A 1 239 ? 30.608 23.765 -28.098 1.00 82.75 239 GLN A O 1
ATOM 1956 N N . GLN A 1 240 ? 30.187 24.884 -29.996 1.00 86.19 240 GLN A N 1
ATOM 1957 C CA . GLN A 1 240 ? 29.078 25.660 -29.433 1.00 86.19 240 GLN A CA 1
ATOM 1958 C C . GLN A 1 240 ? 27.896 24.774 -29.025 1.00 86.19 240 GLN A C 1
ATOM 1960 O O . GLN A 1 240 ? 27.282 25.032 -27.991 1.00 86.19 240 GLN A O 1
ATOM 1965 N N . ASP A 1 241 ? 27.601 23.715 -29.783 1.00 85.69 241 ASP A N 1
ATOM 1966 C CA . ASP A 1 241 ? 26.524 22.779 -29.443 1.00 85.69 241 ASP A CA 1
ATOM 1967 C C . ASP A 1 241 ? 26.870 21.996 -28.176 1.00 85.69 241 ASP A C 1
ATOM 1969 O O . ASP A 1 241 ? 26.056 21.896 -27.258 1.00 85.69 241 ASP A O 1
ATOM 1973 N N . VAL A 1 242 ? 28.107 21.501 -28.083 1.00 86.44 242 VAL A N 1
ATOM 1974 C CA . VAL A 1 242 ? 28.589 20.778 -26.899 1.00 86.44 242 VAL A CA 1
ATOM 1975 C C . VAL A 1 242 ? 28.573 21.679 -25.665 1.00 86.44 242 VAL A C 1
ATOM 1977 O O . VAL A 1 242 ? 28.085 21.268 -24.611 1.00 86.44 242 VAL A O 1
ATOM 1980 N N . ASP A 1 243 ? 29.044 22.917 -25.783 1.00 86.88 243 ASP A N 1
ATOM 1981 C CA . ASP A 1 243 ? 29.055 23.857 -24.664 1.00 86.88 243 ASP A CA 1
ATOM 1982 C C . ASP A 1 243 ? 27.635 24.282 -24.268 1.00 86.88 243 ASP A C 1
ATOM 1984 O O . ASP A 1 243 ? 27.336 24.392 -23.079 1.00 86.88 243 ASP A O 1
ATOM 1988 N N . SER A 1 244 ? 26.710 24.428 -25.222 1.00 89.31 244 SER A N 1
ATOM 1989 C CA . SER A 1 244 ? 25.303 24.723 -24.913 1.00 89.31 244 SER A CA 1
ATOM 1990 C C . SER A 1 244 ? 24.622 23.628 -24.080 1.00 89.31 244 SER A C 1
ATOM 1992 O O . SER A 1 244 ? 23.767 23.931 -23.248 1.00 89.31 244 SER A O 1
ATOM 1994 N N . ILE A 1 245 ? 25.028 22.367 -24.268 1.00 85.94 245 ILE A N 1
ATOM 1995 C CA . ILE A 1 245 ? 24.445 21.203 -23.591 1.00 85.94 245 ILE A CA 1
ATOM 1996 C C . ILE A 1 245 ? 25.143 20.929 -22.253 1.00 85.94 245 ILE A C 1
ATOM 1998 O O . ILE A 1 245 ? 24.475 20.635 -21.261 1.00 85.94 245 ILE A O 1
ATOM 2002 N N . PHE A 1 246 ? 26.477 21.017 -22.206 1.00 90.44 246 PHE A N 1
ATOM 2003 C CA . PHE A 1 246 ? 27.267 20.521 -21.075 1.00 90.44 246 PHE A CA 1
ATOM 2004 C C . PHE A 1 246 ? 27.924 21.606 -20.211 1.00 90.44 246 PHE A C 1
ATOM 2006 O O . PHE A 1 246 ? 28.397 21.255 -19.135 1.00 90.44 246 PHE A O 1
ATOM 2013 N N . SER A 1 247 ? 27.943 22.887 -20.614 1.00 88.75 247 SER A N 1
ATOM 2014 C CA . SER A 1 247 ? 28.595 23.981 -19.850 1.00 88.75 247 SER A CA 1
ATOM 2015 C C . SER A 1 247 ? 28.219 23.977 -18.372 1.00 88.75 247 SER A C 1
ATOM 2017 O O . SER A 1 247 ? 29.080 23.810 -17.521 1.00 88.75 247 SER A O 1
ATOM 2019 N N . ARG A 1 248 ? 26.919 24.014 -18.063 1.00 86.44 248 ARG A N 1
ATOM 2020 C CA . ARG A 1 248 ? 26.429 24.029 -16.674 1.00 86.44 248 ARG A CA 1
ATOM 2021 C C . ARG A 1 248 ? 26.855 22.803 -15.867 1.00 86.44 248 ARG A C 1
ATOM 2023 O O . ARG A 1 248 ? 27.048 22.896 -14.664 1.00 86.44 248 ARG A O 1
ATOM 2030 N N . ILE A 1 249 ? 26.968 21.648 -16.519 1.00 85.19 249 ILE A N 1
ATOM 2031 C CA . ILE A 1 249 ? 27.375 20.396 -15.872 1.00 85.19 249 ILE A CA 1
ATOM 2032 C C . ILE A 1 249 ? 28.874 20.436 -15.559 1.00 85.19 249 ILE A C 1
ATOM 2034 O O . ILE A 1 249 ? 29.284 19.990 -14.490 1.00 85.19 249 ILE A O 1
ATOM 2038 N N . VAL A 1 250 ? 29.678 20.989 -16.470 1.00 83.31 250 VAL A N 1
ATOM 2039 C CA . VAL A 1 250 ? 31.118 21.190 -16.274 1.00 83.31 250 VAL A CA 1
ATOM 2040 C C . VAL A 1 250 ? 31.374 22.229 -15.183 1.00 83.31 250 VAL A C 1
ATOM 2042 O O . VAL A 1 250 ? 32.167 21.953 -14.290 1.00 83.31 250 VAL A O 1
ATOM 2045 N N . ASP A 1 251 ? 30.645 23.348 -15.181 1.00 85.81 251 ASP A N 1
ATOM 2046 C CA . ASP A 1 251 ? 30.760 24.388 -14.150 1.00 85.81 251 ASP A CA 1
ATOM 2047 C C . ASP A 1 251 ? 30.468 23.815 -12.752 1.00 85.81 251 ASP A C 1
ATOM 2049 O O . ASP A 1 251 ? 31.200 24.055 -11.793 1.00 85.81 251 ASP A O 1
ATOM 2053 N N . ILE A 1 252 ? 29.412 23.001 -12.632 1.00 83.06 252 ILE A N 1
ATOM 2054 C CA . ILE A 1 252 ? 29.068 22.335 -11.370 1.00 83.06 252 ILE A CA 1
ATOM 2055 C C . ILE A 1 252 ? 30.150 21.322 -10.980 1.00 83.06 252 ILE A C 1
ATOM 2057 O O . ILE A 1 252 ? 30.533 21.270 -9.813 1.00 83.06 252 ILE A O 1
ATOM 2061 N N . GLN A 1 253 ? 30.668 20.529 -11.922 1.00 82.00 253 GLN A N 1
ATOM 2062 C CA . GLN A 1 253 ? 31.755 19.586 -11.646 1.00 82.00 253 GLN A CA 1
ATOM 2063 C C . GLN A 1 253 ? 33.008 20.315 -11.138 1.00 82.00 253 GLN A C 1
ATOM 2065 O O . GLN A 1 253 ? 33.599 19.862 -10.165 1.00 82.00 253 GLN A O 1
ATOM 2070 N N . GLU A 1 254 ? 33.390 21.435 -11.754 1.00 80.06 254 GLU A N 1
ATOM 2071 C CA . GLU A 1 254 ? 34.588 22.204 -11.397 1.00 80.06 254 GLU A CA 1
ATOM 2072 C C . GLU A 1 254 ? 34.503 22.785 -9.980 1.00 80.06 254 GLU A C 1
ATOM 2074 O O . GLU A 1 254 ? 35.487 22.760 -9.246 1.00 80.06 254 GLU A O 1
ATOM 2079 N N . VAL A 1 255 ? 33.318 23.238 -9.561 1.00 79.56 255 VAL A N 1
ATOM 2080 C CA . VAL A 1 255 ? 33.092 23.811 -8.221 1.00 79.56 255 VAL A CA 1
ATOM 2081 C C . VAL A 1 255 ? 32.888 22.735 -7.140 1.00 79.56 255 VAL A C 1
ATOM 2083 O O . VAL A 1 255 ? 33.003 23.028 -5.952 1.00 79.56 255 VAL A O 1
ATOM 2086 N N . THR A 1 256 ? 32.594 21.489 -7.528 1.00 72.50 256 THR A N 1
ATOM 2087 C CA . THR A 1 256 ? 32.345 20.371 -6.591 1.00 72.50 256 THR A CA 1
ATOM 2088 C C . THR A 1 256 ? 33.610 19.545 -6.278 1.00 72.50 256 THR A C 1
ATOM 2090 O O . THR A 1 256 ? 33.564 18.687 -5.395 1.00 72.50 256 THR A O 1
ATOM 2093 N N . VAL A 1 257 ? 34.724 19.762 -6.995 1.00 58.53 257 VAL A N 1
ATOM 2094 C CA . VAL A 1 257 ? 36.014 19.049 -6.821 1.00 58.53 257 VAL A CA 1
ATOM 2095 C C . VAL A 1 257 ? 36.855 19.618 -5.681 1.00 58.53 257 VAL A C 1
ATOM 2097 O O . VAL A 1 257 ? 36.949 20.857 -5.557 1.00 58.53 257 VAL A O 1
#

pLDDT: mean 84.42, std 16.58, range [31.69, 97.94]

Radius of gyration: 23.61 Å; Cα contacts (8 Å, |Δi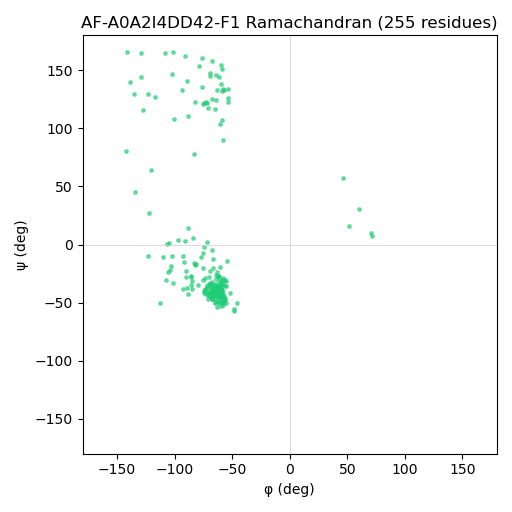|>4): 220; chains: 1; bounding box: 60×41×68 Å

Secondary structure (DSSP, 8-state):
-PPPPPPP-TTSHHHHHHHTTSSHHHHHHHHHHH-TT-EE-HHHHHHHHHHHHHHHHHHHTT---SHHHHHHHHHHHSPTTHHHHHHHHHHHHHS----SS---S-HHHHHHHHHHHHSSPPPHHHHHHHHHHHHHHHHHHHHHHHHHHHHTT-SEE-HHHHHHHHHH-HHHHHHH-GGGTGGG-------PPPHHHHHHHHHHHHHHHHHHHHHHHHHHHHIIIIIHHHHT-TTT--HHHHHHHHHHHHHHHHHH-

Mean predicted aligned error: 14.45 Å

Sequence (257 aa):
MQAAQPQYDFFSEENHGKWRGLLVPSLEKVLNQVHPNLKSQQEALQYIEELILQLLSTLCQAQPRTVQDVEDRVQKSFPHPIDKWAIYDALGAIEKRKRRNPLALPIDKIHPLLKEVLGYKVDHQVSVYMVAVLEYISADILKLAGNYVRNIRHYDITKQDITVAMCADKVLMDMFHQDDEDISGLPLMDEEPSANEEQSYYELVRSFMADSRQYLRQLNLLIKVFREPFVSSPELFSQQDVDSIFSRIVDIQEVTV

Foldseek 3Di:
DPPDDPQDDCCPPVNVVQQQCQCLVLLQVLLCVLPVQAAEDSVQSRVLSVLLVVVVSQQLVQLDQDLVSSLVSLCVQADPPLSVVLQVQLVVQLVPDPDVDHQSRDLVSVQVVSCVRNVHHHDSSSSSSSSSSSSSVSSVLSNQLVVQCVVVPHRYRYNVSSVVSQVVPPRSCCNRPVPVPPVPDDDDDDDDDDPVVVVVVVVVVVVVVVVLVVVLVVLVCCCVVPLVVLVVCCVVHPPVRSCVVCVVSVVVNVVSD

Nearest PDB structures (foldseek):
  1q9c-assembly2_B  TM=9.891E-01  e=3.862E-19  Homo sapiens
  1q9c-assembly5_E  TM=9.803E-01  e=3.750E-18  Homo sapiens
  3ksy-assembly1_A  TM=7.199E-01  e=3.852E-22  Homo sapiens
  1q9c-assembly6_F  TM=9.692E-01  e=8.896E-18  Homo sapiens
  1q9c-assembly1_A  TM=9.960E-01  e=3.036E-17  Homo sapiens

Organism: Austrofundulus limnaeus (NCBI:txid52670)

Solvent-accessible surface area (backbone atoms only — not comparable to full-atom values): 14835 Å² total; per-residue (Å²): 134,83,74,80,74,79,78,73,60,65,76,39,85,82,37,30,79,72,50,66,72,61,47,34,73,22,52,56,52,44,38,45,72,74,38,73,82,51,48,68,39,70,67,26,42,48,51,51,40,53,54,48,50,52,50,48,48,64,56,50,74,71,63,54,81,45,58,63,49,47,47,56,47,41,60,73,64,37,42,84,68,58,25,62,52,33,49,55,54,13,53,45,66,70,68,70,53,86,54,96,66,75,82,62,61,61,55,86,62,48,48,64,48,49,27,67,65,67,73,46,91,70,51,68,68,38,43,54,33,53,50,36,35,48,48,45,52,52,43,50,54,46,44,48,22,51,51,49,35,50,74,73,71,48,55,64,42,43,49,65,49,40,54,55,39,36,74,72,32,66,54,59,37,57,50,77,50,54,78,79,68,60,83,79,68,82,78,93,72,97,70,84,85,52,80,67,52,60,52,51,50,50,50,49,52,51,47,53,53,49,50,52,52,50,51,53,51,50,52,54,46,49,42,60,71,50,48,49,57,46,68,72,34,64,93,81,36,51,72,67,56,51,44,74,74,40,42,71,59,52,56,52,50,63,73,71,106

InterPro domains:
  IPR000219 Dbl homology domain [PS50010] (200-257)
  IPR002119 Histone H2A [PTHR23430] (96-176)
  IPR002119 Histone H2A [SM00414] (90-200)
  IPR009072 Histone-fold [G3DSA:1.10.20.10] (15-169)
  IPR009072 Histone-fold [SSF47113] (8-177)
  IPR035899 Dbl homology (DH) domain superfamily [G3DSA:1.20.900.10] (183-257)
  IPR035899 Dbl homology (DH) domain superfamily [SSF48065] (198-256)